Protein AF-A0A0D8Y7D5-F1 (afdb_monomer_lite)

Organism: Dictyocaulus viviparus (NCBI:txid29172)

InterPro domains:
  IPR014729 Rossmann-like alpha/beta/alpha sandwich fold [G3DSA:3.40.50.620] (46-216)
  IPR024909 Cysteinyl-tRNA synthetase/mycothiol ligase [PR00983] (88-99)
  IPR024909 Cysteinyl-tRNA synthetase/mycothiol ligase [PR00983] (125-134)
  IPR024909 Cysteinyl-tRNA synthetase/mycothiol ligase [PTHR10890] (50-189)
  IPR032678 tRNA synthetases class I, catalytic domain [PF01406] (78-190)

Sequence (218 aa):
MCFQCRNRHSNRTAVAIQFIIKAPITCAVRAFSSMGFDNVSTEAQSKRIQKSWKVPTNSKPVPQLYLYNSLTRKKELFVPNHGNVVKWYICGPTVYDSSHMGHARAYLSMDILRRVMMSYFGYDVQFVMNITDIDDKIIKRARQHHLFNKYLDSMKESATTEKIVADVLAALESFRMTMKTKAIESVNIITWNKCMVTFEQFGSTGILYLAHSDLQGL

pLDDT: mean 70.26, std 26.17, range [22.25, 96.31]

Secondary structure (DSSP, 8-state):
---PPPPTT----------------------------------------PPPP------SPPPPPEEEETTTTEEEE---SBTTEEEEEE---BTTSPPPHHHHHHHHHHHHHHHHHHHTS--EEEEEE--B---HHHHHHHHHHHHHHHHHHHHTTT--HHHHHHHHHHHHHHHHHHHHHHHHHHHHHHH-TTS---------S-------------

Foldseek 3Di:
DDDDDDDPPDPDDDQDFDDDPDDPPPPDDDDDDDDDDDDDDDDDPDPPDDDDDDDDDPPDPQDFDWGQDSVVRDTHGDDDPPPQEAEEEDEADAPQDDDDVVRVVVVVVVVVVVCCCCPRVVGHYDYDYDYRDDDPSNVVSVVVVVVVVVVVVVCPVPDDPVVVVVVVVVVVVVVVVVCVVVVVVVVVVVVVVPDDDDDDDDDDDDDDDPDPDDDDDD

Radius of gyration: 31.01 Å; chains: 1; bounding box: 72×41×88 Å

Structure (mmCIF, N/CA/C/O backbone):
data_AF-A0A0D8Y7D5-F1
#
_entry.id   AF-A0A0D8Y7D5-F1
#
loop_
_atom_site.group_PDB
_atom_site.id
_atom_site.type_symbol
_atom_site.label_atom_id
_atom_site.label_alt_id
_atom_site.label_comp_id
_atom_site.label_asym_id
_atom_site.label_entity_id
_atom_site.label_seq_id
_atom_site.pdbx_PDB_ins_code
_atom_site.Cartn_x
_atom_site.Cartn_y
_atom_site.Cartn_z
_atom_site.occupancy
_atom_site.B_iso_or_equiv
_atom_site.auth_seq_id
_atom_site.auth_comp_id
_atom_site.auth_asym_id
_atom_site.auth_atom_id
_atom_site.pdbx_PDB_model_num
ATOM 1 N N . MET A 1 1 ? -15.406 -3.252 6.701 1.00 30.52 1 MET A N 1
ATOM 2 C CA . MET A 1 1 ? -14.979 -1.926 6.188 1.00 30.52 1 MET A CA 1
ATOM 3 C C . MET A 1 1 ? -14.264 -2.124 4.853 1.00 30.52 1 MET A C 1
ATOM 5 O O . MET A 1 1 ? -13.232 -2.783 4.836 1.00 30.52 1 MET A O 1
ATOM 9 N N . CYS A 1 2 ? -14.831 -1.629 3.746 1.00 22.25 2 CYS A N 1
ATOM 10 C CA . CYS A 1 2 ? -14.204 -1.674 2.419 1.00 22.25 2 CYS A CA 1
ATOM 11 C C . CYS A 1 2 ? -13.386 -0.390 2.212 1.00 22.25 2 CYS A C 1
ATOM 13 O O . CYS A 1 2 ? -13.960 0.693 2.124 1.00 22.25 2 CYS A O 1
ATOM 15 N N . PHE A 1 3 ? -12.056 -0.492 2.187 1.00 33.09 3 PHE A N 1
ATOM 16 C CA . PHE A 1 3 ? -11.175 0.622 1.831 1.00 33.09 3 PHE A CA 1
ATOM 17 C C . PHE A 1 3 ? -10.762 0.488 0.370 1.00 33.09 3 PHE A C 1
ATOM 19 O O . PHE A 1 3 ? -9.935 -0.354 0.046 1.00 33.09 3 PHE A O 1
ATOM 26 N N . GLN A 1 4 ? -11.341 1.306 -0.507 1.00 28.08 4 GLN A N 1
ATOM 27 C CA . GLN A 1 4 ? -11.052 1.312 -1.942 1.00 28.08 4 GLN A CA 1
ATOM 28 C C . GLN A 1 4 ? -9.860 2.234 -2.257 1.00 28.08 4 GLN A C 1
ATOM 30 O O . GLN A 1 4 ? -9.836 3.394 -1.840 1.00 28.08 4 GLN A O 1
ATOM 35 N N . CYS A 1 5 ? -8.872 1.730 -3.004 1.00 30.03 5 CYS A N 1
ATOM 36 C CA . CYS A 1 5 ? -7.721 2.495 -3.480 1.00 30.03 5 CYS A CA 1
ATOM 37 C C . CYS A 1 5 ? -8.176 3.432 -4.595 1.00 30.03 5 CYS A C 1
ATOM 39 O O . CYS A 1 5 ? -8.878 3.023 -5.519 1.00 30.03 5 CYS A O 1
ATOM 41 N N . ARG A 1 6 ? -7.734 4.687 -4.539 1.00 34.50 6 ARG A N 1
ATOM 42 C CA . ARG A 1 6 ? -7.933 5.669 -5.607 1.00 34.50 6 ARG A CA 1
ATOM 43 C C . ARG A 1 6 ? -7.189 5.250 -6.876 1.00 34.50 6 ARG A C 1
ATOM 45 O O . ARG A 1 6 ? -5.960 5.263 -6.895 1.00 34.50 6 ARG A O 1
ATOM 52 N N . ASN A 1 7 ? -7.928 5.045 -7.963 1.00 30.72 7 ASN A N 1
ATOM 53 C CA . ASN A 1 7 ? -7.399 5.205 -9.313 1.00 30.72 7 ASN A CA 1
ATOM 54 C C . ASN A 1 7 ? -7.399 6.709 -9.671 1.00 30.72 7 ASN A C 1
ATOM 56 O O . ASN A 1 7 ? -8.339 7.432 -9.329 1.00 30.72 7 ASN A O 1
ATOM 60 N N . ARG A 1 8 ? -6.334 7.210 -10.311 1.00 37.06 8 ARG A N 1
ATOM 61 C CA . ARG A 1 8 ? -6.022 8.655 -10.460 1.00 37.06 8 ARG A CA 1
ATOM 62 C C . ARG A 1 8 ? -6.991 9.426 -11.393 1.00 37.06 8 ARG A C 1
ATOM 64 O O . ARG A 1 8 ? -6.804 10.617 -11.594 1.00 37.06 8 ARG A O 1
ATOM 71 N N . HIS A 1 9 ? -8.044 8.778 -11.895 1.00 33.09 9 HIS A N 1
ATOM 72 C CA . HIS A 1 9 ? -9.072 9.358 -12.773 1.00 33.09 9 HIS A CA 1
ATOM 73 C C . HIS A 1 9 ? -10.448 9.591 -12.117 1.00 33.09 9 HIS A C 1
ATOM 75 O O . HIS A 1 9 ? -11.365 10.050 -12.787 1.00 33.09 9 HIS A O 1
ATOM 81 N N . SER A 1 10 ? -10.619 9.329 -10.816 1.00 33.81 10 SER A N 1
ATOM 82 C CA . SER A 1 10 ? -11.910 9.507 -10.131 1.00 33.81 10 SER A CA 1
ATOM 83 C C . SER A 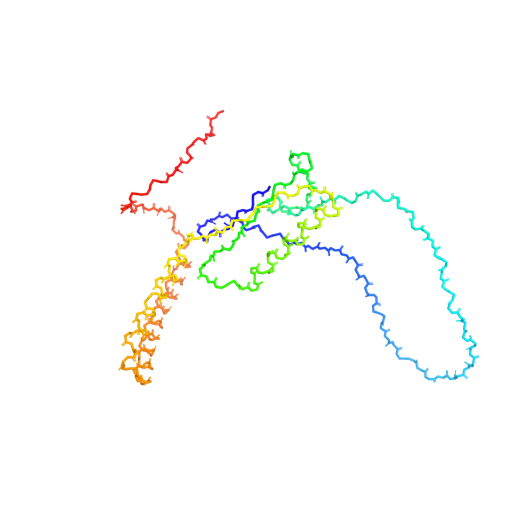1 10 ? -11.886 10.667 -9.131 1.00 33.81 10 SER A C 1
ATOM 85 O O . SER A 1 10 ? -11.135 10.648 -8.152 1.00 33.81 10 SER A O 1
ATOM 87 N N . ASN A 1 11 ? -12.784 11.635 -9.329 1.00 33.47 11 ASN A N 1
ATOM 88 C CA . ASN A 1 11 ? -13.088 12.751 -8.427 1.00 33.47 11 ASN A CA 1
ATOM 89 C C . ASN A 1 11 ? -13.766 12.269 -7.120 1.00 33.47 11 ASN A C 1
ATOM 91 O O . ASN A 1 11 ? -14.924 12.568 -6.846 1.00 33.47 11 ASN A O 1
ATOM 95 N N . ARG A 1 12 ? -13.067 11.479 -6.293 1.00 37.47 12 ARG A N 1
ATOM 96 C CA . ARG A 1 12 ? -13.544 11.070 -4.956 1.00 37.47 12 ARG A CA 1
ATOM 97 C C . ARG A 1 12 ? -12.430 11.169 -3.928 1.00 37.47 12 ARG A C 1
ATOM 99 O O . ARG A 1 12 ? -11.338 10.651 -4.135 1.00 37.47 12 ARG A O 1
ATOM 106 N N . THR A 1 13 ? -12.681 11.931 -2.871 1.00 32.09 13 THR A N 1
ATOM 107 C CA . THR A 1 13 ? -11.792 12.376 -1.781 1.00 32.09 13 THR A CA 1
ATOM 108 C C . THR A 1 13 ? -10.971 11.250 -1.135 1.00 32.09 13 THR A C 1
ATOM 110 O O . THR A 1 13 ? -11.460 10.152 -0.907 1.00 32.09 13 THR A O 1
ATOM 113 N N . ALA A 1 14 ? -9.686 11.524 -0.881 1.00 28.89 14 ALA A N 1
ATOM 114 C CA . ALA A 1 14 ? -8.749 10.587 -0.272 1.00 28.89 14 ALA A CA 1
ATOM 115 C C . ALA A 1 14 ? -9.084 10.386 1.206 1.00 28.89 14 ALA A C 1
ATOM 117 O O . ALA A 1 14 ? -9.312 11.343 1.943 1.00 28.89 14 ALA A O 1
ATOM 118 N N . VAL A 1 15 ? -9.052 9.130 1.626 1.00 35.25 15 VAL A N 1
ATOM 119 C CA . VAL A 1 15 ? -9.181 8.693 3.009 1.00 35.25 15 VAL A CA 1
ATOM 120 C C . VAL A 1 15 ? -7.766 8.441 3.529 1.00 35.25 15 VAL A C 1
ATOM 122 O O . VAL A 1 15 ? -7.189 7.380 3.317 1.00 35.25 15 VAL A O 1
ATOM 125 N N . ALA A 1 16 ? -7.170 9.460 4.147 1.00 29.62 16 ALA A N 1
ATOM 126 C CA . ALA A 1 16 ? -5.938 9.321 4.912 1.00 29.62 16 ALA A CA 1
ATOM 127 C C . ALA A 1 16 ? -6.316 9.151 6.386 1.00 29.62 16 ALA A C 1
ATOM 129 O O . ALA A 1 16 ? -6.873 10.063 7.000 1.00 29.62 16 ALA A O 1
ATOM 130 N N . ILE A 1 17 ? -6.041 7.977 6.953 1.00 34.66 17 ILE A N 1
ATOM 131 C CA . ILE A 1 17 ? -6.213 7.734 8.384 1.00 34.66 17 ILE A CA 1
ATOM 132 C C . ILE A 1 17 ? -4.878 8.022 9.067 1.00 34.66 17 ILE A C 1
ATOM 134 O O . ILE A 1 17 ? -3.948 7.218 9.041 1.00 34.66 17 ILE A O 1
ATOM 138 N N . GLN A 1 18 ? -4.784 9.208 9.664 1.00 28.39 18 GLN A N 1
ATOM 139 C CA . GLN A 1 18 ? -3.663 9.608 10.503 1.00 28.39 18 GLN A CA 1
ATOM 140 C C . GLN A 1 18 ? -3.887 9.044 11.916 1.00 28.39 18 GLN A C 1
ATOM 142 O O . GLN A 1 18 ? -4.696 9.565 12.688 1.00 28.39 18 GLN A O 1
ATOM 147 N N . PHE A 1 19 ? -3.180 7.973 12.275 1.00 35.19 19 PHE A N 1
ATOM 148 C CA . PHE A 1 19 ? -3.192 7.453 13.643 1.00 35.19 19 PHE A CA 1
ATOM 149 C C . PHE A 1 19 ? -2.227 8.263 14.514 1.00 35.19 19 PHE A C 1
ATOM 151 O O . PHE A 1 19 ? -1.017 8.063 14.483 1.00 35.19 19 PHE A O 1
ATOM 158 N N . ILE A 1 20 ? -2.771 9.195 15.297 1.00 31.61 20 ILE A N 1
ATOM 159 C CA . ILE A 1 20 ? -2.044 9.844 16.392 1.00 31.61 20 ILE A CA 1
ATOM 160 C C . ILE A 1 20 ? -2.386 9.090 17.677 1.00 31.61 20 ILE A C 1
ATOM 162 O O . ILE A 1 20 ? -3.446 9.313 18.272 1.00 31.61 20 ILE A O 1
ATOM 166 N N . ILE A 1 21 ? -1.483 8.207 18.105 1.00 35.03 21 ILE A N 1
ATOM 167 C CA . ILE A 1 21 ? -1.471 7.666 19.465 1.00 35.03 21 ILE A CA 1
ATOM 168 C C . ILE A 1 21 ? -0.901 8.774 20.360 1.00 35.03 21 ILE A C 1
ATOM 170 O O . ILE A 1 21 ? 0.309 8.969 20.432 1.00 35.03 21 I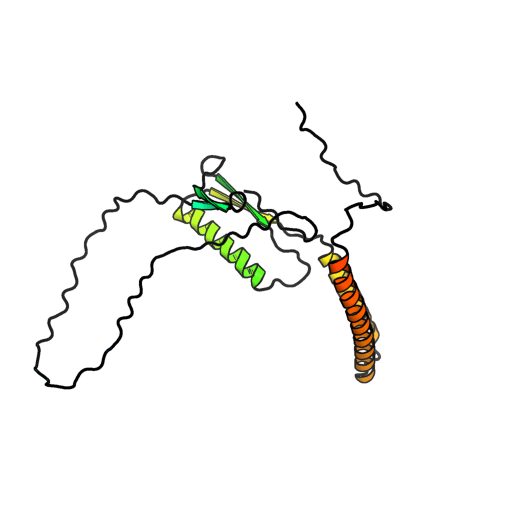LE A O 1
ATOM 174 N N . LYS A 1 22 ? -1.773 9.562 21.001 1.00 31.55 22 LYS A N 1
ATOM 175 C CA . LYS A 1 22 ? -1.351 10.496 22.055 1.00 31.55 22 LYS A CA 1
ATOM 176 C C . LYS A 1 22 ? -1.100 9.691 23.332 1.00 31.55 22 LYS A C 1
ATOM 178 O O . LYS A 1 22 ? -2.028 9.459 24.098 1.00 31.55 22 LYS A O 1
ATOM 183 N N . ALA A 1 23 ? 0.147 9.296 23.564 1.00 33.75 23 ALA A N 1
ATOM 184 C CA . ALA A 1 23 ? 0.643 9.096 24.921 1.00 33.75 23 ALA A CA 1
ATOM 185 C C . ALA A 1 23 ? 1.212 10.446 25.403 1.00 33.75 23 ALA A C 1
ATOM 187 O O . ALA A 1 23 ? 2.065 11.007 24.711 1.00 33.75 23 ALA A O 1
ATOM 188 N N . PRO A 1 24 ? 0.746 11.028 26.522 1.00 36.44 24 PRO A N 1
ATOM 189 C CA . PRO A 1 24 ? 1.343 12.245 27.053 1.00 36.44 24 PRO A CA 1
ATOM 190 C C . PRO A 1 24 ? 2.694 11.896 27.688 1.00 36.44 24 PRO A C 1
ATOM 192 O O . PRO A 1 24 ? 2.760 11.463 28.833 1.00 36.44 24 PRO A O 1
ATOM 195 N N . ILE A 1 25 ? 3.779 12.071 26.936 1.00 41.16 25 ILE A N 1
ATOM 196 C CA . ILE A 1 25 ? 5.137 12.092 27.487 1.00 41.16 25 ILE A CA 1
ATOM 197 C C . ILE A 1 25 ? 5.450 13.554 27.801 1.00 41.16 25 ILE A C 1
ATOM 199 O O . ILE A 1 25 ? 5.975 14.288 26.967 1.00 41.16 25 ILE A O 1
ATOM 203 N N . THR A 1 26 ? 5.085 14.020 28.993 1.00 36.50 26 THR A N 1
ATOM 204 C CA . THR A 1 26 ? 5.596 15.297 29.502 1.00 36.50 26 THR A CA 1
ATOM 205 C C . THR A 1 26 ? 7.024 15.075 29.991 1.00 36.50 26 THR A C 1
ATOM 207 O O . THR A 1 26 ? 7.244 14.669 31.131 1.00 36.50 26 THR A O 1
ATOM 210 N N . CYS A 1 27 ? 7.999 15.298 29.110 1.00 31.62 27 CYS A N 1
ATOM 211 C CA . CYS A 1 27 ? 9.406 15.408 29.478 1.00 31.62 27 CYS A CA 1
ATOM 212 C C . CYS A 1 27 ? 9.642 16.834 29.993 1.00 31.62 27 CYS A C 1
ATOM 214 O O . CYS A 1 27 ? 9.733 17.781 29.214 1.00 31.62 27 CYS A O 1
ATOM 216 N N . ALA A 1 28 ? 9.650 17.008 31.313 1.00 37.97 28 ALA A N 1
ATOM 217 C CA . ALA A 1 28 ? 10.000 18.282 31.927 1.00 37.97 28 ALA A CA 1
ATOM 218 C C . ALA A 1 28 ? 11.526 18.455 31.881 1.00 37.97 28 ALA A C 1
ATOM 220 O O . ALA A 1 28 ? 12.244 17.907 32.714 1.00 37.97 28 ALA A O 1
ATOM 221 N N . VAL A 1 29 ? 12.021 19.215 30.905 1.00 40.00 29 VAL A N 1
ATOM 222 C CA . VAL A 1 29 ? 13.402 19.711 30.893 1.00 40.00 29 VAL A CA 1
ATOM 223 C C . VAL A 1 29 ? 13.435 20.958 31.778 1.00 40.00 29 VAL A C 1
ATOM 225 O O . VAL A 1 29 ? 12.879 21.991 31.411 1.00 40.00 29 VAL A O 1
ATOM 228 N N . ARG A 1 30 ? 14.033 20.870 32.972 1.00 37.78 30 ARG A N 1
ATOM 229 C CA . ARG A 1 30 ? 14.356 22.064 33.770 1.00 37.78 30 ARG A CA 1
ATOM 230 C C . ARG A 1 30 ? 15.695 22.629 33.304 1.00 37.78 30 ARG A C 1
ATOM 232 O O . ARG A 1 30 ? 16.677 21.900 33.217 1.00 37.78 30 ARG A O 1
ATOM 239 N N . ALA A 1 31 ? 15.693 23.927 33.007 1.00 39.66 31 ALA A N 1
ATOM 240 C CA . ALA A 1 31 ? 16.868 24.721 32.682 1.00 39.66 31 ALA A CA 1
ATOM 241 C C . ALA A 1 31 ? 17.859 24.739 33.857 1.00 39.66 31 ALA A C 1
ATOM 243 O O . ALA A 1 31 ? 17.461 24.890 35.013 1.00 39.66 31 ALA A O 1
ATOM 244 N N . PHE A 1 32 ? 19.143 24.578 33.543 1.00 35.16 32 PHE A N 1
ATOM 245 C CA . PHE A 1 32 ? 20.245 24.630 34.496 1.00 35.16 32 PHE A CA 1
ATOM 246 C C . PHE A 1 32 ? 20.766 26.072 34.541 1.00 35.16 32 PHE A C 1
ATOM 248 O O . PHE A 1 32 ? 21.427 26.522 33.608 1.00 35.16 32 PHE A O 1
ATOM 255 N N . SER A 1 33 ? 20.417 26.820 35.586 1.00 37.16 33 SER A N 1
ATOM 256 C CA . SER A 1 33 ? 21.013 28.127 35.878 1.00 37.16 33 SER A CA 1
ATOM 257 C C . SER A 1 33 ? 22.220 27.951 36.798 1.00 37.16 33 SER A C 1
ATOM 259 O O . SER A 1 33 ? 22.145 27.266 37.816 1.00 37.16 33 SER A O 1
ATOM 261 N N . SER A 1 34 ? 23.327 28.576 36.410 1.00 47.94 34 SER A N 1
ATOM 262 C CA . 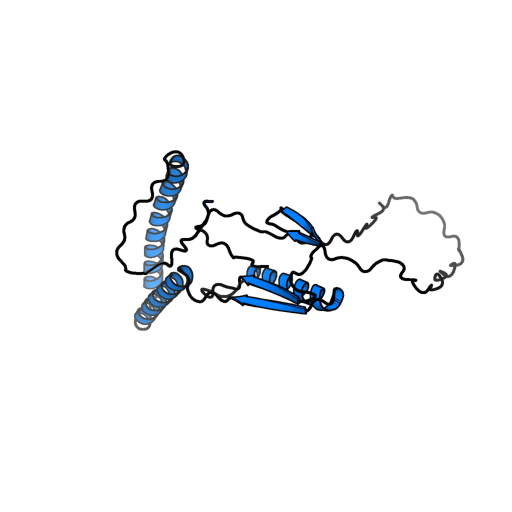SER A 1 34 ? 24.631 28.576 37.067 1.00 47.94 34 SER A CA 1
ATOM 263 C C . SER A 1 34 ? 24.619 29.291 38.422 1.00 47.94 34 SER A C 1
ATOM 265 O O . SER A 1 34 ? 24.454 30.507 38.465 1.00 47.94 34 SER A O 1
ATOM 267 N N . MET A 1 35 ? 24.881 28.560 39.504 1.00 36.28 35 MET A N 1
ATOM 268 C CA . MET A 1 35 ? 25.411 29.073 40.778 1.00 36.28 35 MET A CA 1
ATOM 269 C C . MET A 1 35 ? 26.308 27.949 41.316 1.00 36.28 35 MET A C 1
ATOM 271 O O . MET A 1 35 ? 25.874 26.805 41.381 1.00 36.28 35 MET A O 1
ATOM 275 N N . GLY A 1 36 ? 27.619 28.143 41.422 1.00 37.16 36 GLY A N 1
ATOM 276 C CA . GLY A 1 36 ? 28.245 28.779 42.578 1.00 37.16 36 GLY A CA 1
ATOM 277 C C . GLY A 1 36 ? 28.933 27.669 43.378 1.00 37.16 36 GLY A C 1
ATOM 278 O O . GLY A 1 36 ? 28.264 26.873 44.025 1.00 37.16 36 GLY A O 1
ATOM 279 N N . PHE A 1 37 ? 30.253 27.553 43.226 1.00 42.00 37 PHE A N 1
ATOM 280 C CA . PHE A 1 37 ? 31.095 26.682 44.044 1.00 42.00 37 PHE A CA 1
ATOM 281 C C . PHE A 1 37 ? 31.138 27.269 45.449 1.00 42.00 37 PHE A C 1
ATOM 283 O O . PHE A 1 37 ? 31.686 28.351 45.581 1.00 42.00 37 PHE A O 1
ATOM 290 N N . ASP A 1 38 ? 30.617 26.565 46.454 1.00 40.34 38 ASP A N 1
ATOM 291 C CA . ASP A 1 38 ? 31.054 26.727 47.840 1.00 40.34 38 ASP A CA 1
ATOM 292 C C . ASP A 1 38 ? 30.756 25.469 48.672 1.00 40.34 38 ASP A C 1
ATOM 294 O O . ASP A 1 38 ? 29.632 24.978 48.731 1.00 40.34 38 ASP A O 1
ATOM 298 N N . ASN A 1 39 ? 31.822 25.008 49.330 1.00 40.38 39 ASN A N 1
ATOM 299 C CA . ASN A 1 39 ? 31.907 24.173 50.529 1.00 40.38 39 ASN A CA 1
ATOM 300 C C . ASN A 1 39 ? 31.338 22.742 50.513 1.00 40.38 39 ASN A C 1
ATOM 302 O O . ASN A 1 39 ? 30.153 22.474 50.679 1.00 40.38 39 ASN A O 1
ATOM 306 N N . VAL A 1 40 ? 32.288 21.801 50.452 1.00 47.47 40 VAL A N 1
ATOM 307 C CA . VAL A 1 40 ? 32.143 20.388 50.810 1.00 47.47 40 VAL A CA 1
ATOM 308 C C . VAL A 1 40 ? 31.864 20.281 52.312 1.00 47.47 40 VAL A C 1
ATOM 310 O O . VAL A 1 40 ? 32.780 20.315 53.131 1.00 47.47 40 VAL A O 1
ATOM 313 N N . SER A 1 41 ? 30.594 20.133 52.675 1.00 43.56 41 SER A N 1
ATOM 314 C CA . SER A 1 41 ? 30.174 19.547 53.945 1.00 43.56 41 SER A CA 1
ATOM 315 C C . SER A 1 41 ? 29.786 18.087 53.703 1.00 43.56 41 SER A C 1
ATOM 317 O O . SER A 1 41 ? 29.048 17.745 52.780 1.00 43.56 41 SER A O 1
ATOM 319 N N . THR A 1 42 ? 30.343 17.193 54.515 1.00 48.88 42 THR A N 1
ATOM 320 C CA . THR A 1 42 ? 30.055 15.758 54.532 1.00 48.88 42 THR A CA 1
ATOM 321 C C . THR A 1 42 ? 28.613 15.506 54.978 1.00 48.88 42 THR A C 1
ATOM 323 O O . THR A 1 42 ? 28.345 15.231 56.145 1.00 48.88 42 THR A O 1
ATOM 326 N N . GLU A 1 43 ? 27.667 15.579 54.043 1.00 48.59 43 GLU A N 1
ATOM 327 C CA . GLU A 1 43 ? 26.320 15.048 54.234 1.00 48.59 43 GLU A CA 1
ATOM 328 C C . GLU A 1 43 ? 26.351 13.524 54.090 1.00 48.59 43 GLU A C 1
ATOM 330 O O . GLU A 1 43 ? 26.661 12.968 53.032 1.00 48.59 43 GLU A O 1
ATOM 335 N N . ALA A 1 44 ? 26.032 12.829 55.183 1.00 56.16 44 ALA A N 1
ATOM 336 C CA . ALA A 1 44 ? 25.780 11.399 55.176 1.00 56.16 44 ALA A CA 1
ATOM 337 C C . ALA A 1 44 ? 24.745 11.075 54.087 1.00 56.16 44 ALA A C 1
ATOM 339 O O . ALA A 1 44 ? 23.610 11.549 54.137 1.00 56.16 44 ALA A O 1
ATOM 340 N N . GLN A 1 45 ? 25.144 10.271 53.097 1.00 58.09 45 GLN A N 1
ATOM 341 C CA . GLN A 1 45 ? 24.271 9.806 52.023 1.00 58.09 45 GLN A CA 1
ATOM 342 C C . GLN A 1 45 ? 23.028 9.138 52.621 1.00 58.09 45 GLN A C 1
ATOM 344 O O . GLN A 1 45 ? 23.065 7.978 53.042 1.00 58.09 45 GLN A O 1
ATOM 349 N N . SER A 1 46 ? 21.909 9.864 52.654 1.00 62.97 46 SER A N 1
ATOM 350 C CA . SER A 1 46 ? 20.617 9.276 52.985 1.00 62.97 46 SER A CA 1
ATOM 351 C C . SER A 1 46 ? 20.330 8.182 51.953 1.00 62.97 46 SER A C 1
ATOM 353 O O . SER A 1 46 ? 20.193 8.435 50.753 1.00 62.97 46 SER A O 1
ATOM 355 N N . LYS A 1 47 ? 20.328 6.919 52.398 1.00 66.00 47 LYS A N 1
ATOM 356 C CA . LYS A 1 47 ? 19.997 5.781 51.535 1.00 66.00 47 LYS A CA 1
ATOM 357 C C . LYS A 1 47 ? 18.619 6.044 50.937 1.00 66.00 47 LYS A C 1
ATOM 359 O O . LYS A 1 47 ? 17.637 6.150 51.665 1.00 66.00 47 LYS A O 1
ATOM 364 N N . ARG A 1 48 ? 18.549 6.154 49.609 1.00 69.62 48 ARG A N 1
ATOM 365 C CA . ARG A 1 48 ? 17.302 6.329 48.854 1.00 69.62 48 ARG A CA 1
ATOM 366 C C . ARG A 1 48 ? 16.365 5.161 49.188 1.00 69.62 48 ARG A C 1
ATOM 368 O O . ARG A 1 48 ? 16.553 4.056 48.685 1.00 69.62 48 ARG A O 1
ATOM 375 N N . ILE A 1 49 ? 15.382 5.383 50.059 1.00 79.12 49 ILE A N 1
ATOM 376 C CA . ILE A 1 49 ? 14.398 4.357 50.417 1.00 79.12 49 ILE A CA 1
ATOM 377 C C . ILE A 1 49 ? 13.481 4.168 49.207 1.00 79.12 49 ILE A C 1
ATOM 379 O O . ILE A 1 49 ? 12.785 5.097 48.789 1.00 79.12 49 ILE A O 1
ATOM 383 N N . GLN A 1 50 ? 13.500 2.976 48.607 1.00 78.75 50 GLN A N 1
ATOM 384 C CA . GLN A 1 50 ? 12.545 2.635 47.558 1.00 78.75 50 GLN A CA 1
ATOM 385 C C . GLN A 1 50 ? 11.131 2.637 48.147 1.00 78.75 50 GLN A C 1
ATOM 387 O O . GLN A 1 50 ? 10.885 2.063 49.207 1.00 78.75 50 GLN A O 1
ATOM 392 N N . LYS A 1 51 ? 10.193 3.302 47.463 1.00 82.12 51 LYS A N 1
ATOM 393 C CA . LYS A 1 51 ? 8.778 3.283 47.857 1.00 82.12 51 LYS A CA 1
ATOM 394 C C . LYS A 1 51 ? 8.287 1.836 47.867 1.00 82.12 51 LYS A C 1
ATOM 396 O O . LYS A 1 51 ? 8.591 1.095 46.933 1.00 82.12 51 LYS A O 1
ATOM 401 N N . SER A 1 52 ? 7.528 1.448 48.895 1.00 81.38 52 SER A N 1
ATOM 402 C CA . SER A 1 52 ? 7.014 0.080 48.958 1.00 81.38 52 SER A CA 1
ATOM 403 C C . SER A 1 52 ? 6.084 -0.185 47.774 1.00 81.38 52 SER A C 1
ATOM 405 O O . SER A 1 52 ? 5.250 0.650 47.402 1.00 81.38 52 SER A O 1
ATOM 407 N N . TRP A 1 53 ? 6.280 -1.340 47.144 1.00 85.56 53 TRP A N 1
ATOM 408 C CA . TRP A 1 53 ? 5.444 -1.792 46.046 1.00 85.56 53 TRP A CA 1
ATOM 409 C C . TRP A 1 53 ? 4.001 -1.953 46.532 1.00 85.56 53 TRP A C 1
ATOM 411 O O . TRP A 1 53 ? 3.743 -2.634 47.525 1.00 85.56 53 TRP A O 1
ATOM 421 N N . LYS A 1 54 ? 3.056 -1.336 45.819 1.00 86.00 54 LYS A N 1
ATOM 422 C CA . LYS A 1 54 ? 1.621 -1.550 46.014 1.00 86.00 54 LYS A CA 1
ATOM 423 C C . LYS A 1 54 ? 1.073 -2.259 44.789 1.00 86.00 54 LYS A C 1
ATOM 425 O O . LYS A 1 54 ? 1.327 -1.825 43.667 1.00 86.00 54 LYS A O 1
ATOM 430 N N . VAL A 1 55 ? 0.310 -3.326 45.012 1.00 86.88 55 VAL A N 1
ATOM 431 C CA . VAL A 1 55 ? -0.377 -4.035 43.930 1.00 86.88 55 VAL A CA 1
ATOM 432 C C . VAL A 1 55 ? -1.359 -3.061 43.264 1.00 86.88 55 VAL A C 1
ATOM 434 O O . VAL A 1 55 ? -2.167 -2.451 43.969 1.00 86.88 55 VAL A O 1
ATOM 437 N N . PRO A 1 5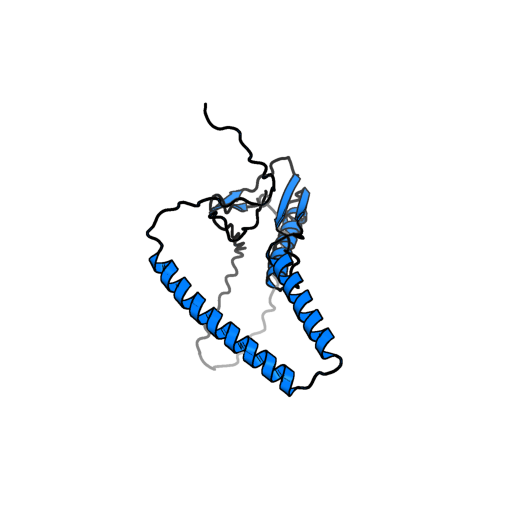6 ? -1.291 -2.861 41.938 1.00 83.06 56 PRO A N 1
ATOM 438 C CA . PRO A 1 56 ? -2.217 -1.976 41.251 1.00 83.06 56 PRO A CA 1
ATOM 439 C C . PRO A 1 56 ? -3.621 -2.592 41.225 1.00 83.06 56 PRO A C 1
ATOM 441 O O . PRO A 1 56 ? -3.852 -3.619 40.592 1.00 83.06 56 PRO A O 1
ATOM 444 N N . THR A 1 57 ? -4.574 -1.944 41.893 1.00 78.06 57 THR A N 1
ATOM 445 C CA . THR A 1 57 ? -5.998 -2.283 41.795 1.00 78.06 57 THR A CA 1
ATOM 446 C C . THR A 1 57 ? -6.554 -1.700 40.499 1.00 78.06 57 THR A C 1
ATOM 448 O O . THR A 1 57 ? -6.593 -0.480 40.325 1.00 78.06 57 THR A O 1
ATOM 451 N N . ASN A 1 58 ? -6.965 -2.554 39.562 1.00 70.69 58 ASN A N 1
ATOM 452 C CA . ASN A 1 58 ? -7.468 -2.110 38.265 1.00 70.69 58 ASN A CA 1
ATOM 453 C C . ASN A 1 58 ? -8.972 -1.797 38.363 1.00 70.69 58 ASN A C 1
ATOM 455 O O . ASN A 1 58 ? -9.810 -2.666 38.156 1.00 70.69 58 ASN A O 1
ATOM 459 N N . SER A 1 59 ? -9.318 -0.563 38.737 1.00 66.44 59 SER A N 1
ATOM 460 C CA . SER A 1 59 ? -10.710 -0.079 38.811 1.00 66.44 59 SER A CA 1
ATOM 461 C C . SER A 1 59 ? -11.209 0.559 37.509 1.00 66.44 59 SER A C 1
ATOM 463 O O . SER A 1 59 ? -12.332 1.060 37.453 1.00 66.44 59 SER A O 1
ATOM 465 N N . LYS A 1 60 ? -10.373 0.599 36.464 1.00 70.75 60 LYS A N 1
ATOM 466 C CA . LYS A 1 60 ? -10.704 1.279 35.209 1.00 70.75 60 LYS A CA 1
ATOM 467 C C . LYS A 1 60 ? -11.473 0.343 34.269 1.00 70.75 60 LYS A C 1
ATOM 469 O O . LYS A 1 60 ? -11.091 -0.821 34.147 1.00 70.75 60 LYS A O 1
ATOM 474 N N . PRO A 1 61 ? -12.518 0.840 33.582 1.00 73.75 61 PRO A N 1
ATOM 475 C CA . PRO A 1 61 ? -13.239 0.055 32.590 1.00 73.75 61 PRO A CA 1
ATOM 476 C C . PRO A 1 61 ? -12.312 -0.343 31.438 1.00 73.75 61 PRO A C 1
ATOM 478 O O . PRO A 1 61 ? -11.341 0.358 31.134 1.00 73.75 61 PRO A O 1
ATOM 481 N N . VAL A 1 62 ? -12.634 -1.465 30.790 1.00 73.94 62 VAL A N 1
ATOM 482 C CA . VAL A 1 62 ? -11.905 -1.952 29.614 1.00 73.94 62 VAL A CA 1
ATOM 483 C C . VAL A 1 62 ? -11.882 -0.843 28.551 1.00 73.94 62 VAL A C 1
ATOM 485 O O . VAL A 1 62 ? -12.933 -0.268 28.248 1.00 73.94 62 VAL A O 1
ATOM 488 N N . PRO A 1 63 ? -10.707 -0.487 28.005 1.00 81.38 63 PRO A N 1
ATOM 489 C CA . PRO A 1 63 ? -10.604 0.588 27.031 1.00 81.38 63 PRO A CA 1
ATOM 490 C C . PRO A 1 63 ? -11.407 0.265 25.770 1.00 81.38 63 PRO A C 1
ATOM 492 O O . PRO A 1 63 ? -11.319 -0.829 25.220 1.00 81.38 63 PRO A O 1
ATOM 495 N N . GLN A 1 64 ? -12.182 1.243 25.302 1.00 86.62 64 GLN A N 1
ATOM 496 C CA . GLN A 1 64 ? -12.952 1.151 24.064 1.00 86.62 64 GLN A CA 1
ATOM 497 C C . GLN A 1 64 ? -12.100 1.571 22.860 1.00 86.62 64 GLN A C 1
ATOM 499 O O . GLN A 1 64 ? -11.299 2.507 22.945 1.00 86.62 64 GLN A O 1
ATOM 504 N N . LEU A 1 65 ? -12.291 0.902 21.722 1.00 90.75 65 LEU A N 1
ATOM 505 C CA . LEU A 1 65 ? -11.572 1.205 20.487 1.00 90.75 65 LEU A CA 1
ATOM 506 C C . LEU A 1 65 ? -12.259 2.347 19.729 1.00 90.75 65 LEU A C 1
ATOM 508 O O . LEU A 1 65 ? -13.387 2.203 19.269 1.00 90.75 65 LEU A O 1
ATOM 512 N N . TYR A 1 66 ? -11.551 3.462 19.547 1.00 92.25 66 TYR A N 1
ATOM 513 C CA . TYR A 1 66 ? -11.987 4.569 18.695 1.00 92.25 66 TYR A CA 1
ATOM 514 C C . TYR A 1 66 ? -11.140 4.618 17.426 1.00 92.25 66 TYR A C 1
ATOM 516 O O . TYR A 1 66 ? -9.911 4.710 17.499 1.00 92.25 66 TYR A O 1
ATOM 524 N N . LEU A 1 67 ? -11.791 4.608 16.265 1.00 92.62 67 LEU A N 1
ATOM 525 C CA . LEU A 1 67 ? -11.135 4.697 14.963 1.00 92.62 67 LEU A CA 1
ATOM 526 C C . LEU A 1 67 ? -11.476 6.018 14.285 1.00 92.62 67 LEU A C 1
ATOM 528 O O . LEU A 1 67 ? -12.577 6.545 14.413 1.00 92.62 67 LEU A O 1
ATOM 532 N N . TYR A 1 68 ? -10.512 6.570 13.555 1.00 94.62 68 TYR A N 1
ATOM 533 C CA . TYR A 1 68 ? -10.770 7.740 12.731 1.00 94.62 68 TYR A CA 1
ATOM 534 C C . TYR A 1 68 ? -11.438 7.307 11.427 1.00 94.62 68 TYR A C 1
ATOM 536 O O . TYR A 1 68 ? -10.824 6.634 10.598 1.00 94.62 68 TYR A O 1
ATOM 544 N N . ASN A 1 69 ? -12.694 7.700 11.256 1.00 94.19 69 ASN A N 1
ATOM 545 C CA . ASN A 1 69 ? -13.463 7.431 10.058 1.00 94.19 69 ASN A CA 1
ATOM 546 C C . ASN A 1 69 ? -13.270 8.584 9.075 1.00 94.19 69 ASN A C 1
ATOM 548 O O . ASN A 1 69 ? -13.678 9.713 9.332 1.00 94.19 69 ASN A O 1
ATOM 552 N N . SER A 1 70 ? -12.646 8.326 7.931 1.00 93.31 70 SER A N 1
ATOM 553 C CA . SER A 1 70 ? -12.418 9.380 6.941 1.00 93.31 70 SER A CA 1
ATOM 554 C C . SER A 1 70 ? -13.667 9.780 6.151 1.00 93.31 70 SER A C 1
ATOM 556 O O . SER A 1 70 ? -13.643 10.844 5.533 1.00 93.31 70 SER A O 1
ATOM 558 N N . LEU A 1 71 ? -14.748 8.988 6.186 1.00 94.25 71 LEU A N 1
ATOM 559 C CA . LEU A 1 71 ? -16.042 9.383 5.618 1.00 94.25 71 LEU A CA 1
ATOM 560 C C . LEU A 1 71 ? -16.651 10.537 6.425 1.00 94.25 71 LEU A C 1
ATOM 562 O O . LEU A 1 71 ? -17.061 11.541 5.852 1.00 94.25 71 LEU A O 1
ATOM 566 N N . THR A 1 72 ? -16.650 10.422 7.754 1.00 94.75 72 THR A N 1
ATOM 567 C CA . THR A 1 72 ? -17.205 11.435 8.670 1.00 94.75 72 THR A CA 1
ATOM 568 C C . THR A 1 72 ? -16.157 12.424 9.182 1.00 94.75 72 THR A C 1
ATOM 570 O O . THR A 1 72 ? -16.497 13.446 9.779 1.00 94.75 72 THR A O 1
ATOM 573 N N . ARG A 1 73 ? -14.873 12.139 8.930 1.00 94.50 73 ARG A N 1
ATOM 574 C CA . ARG A 1 73 ? -13.685 12.879 9.389 1.00 94.50 73 ARG A CA 1
ATOM 575 C C . ARG A 1 73 ? -13.609 13.038 10.909 1.00 94.50 73 ARG A C 1
ATOM 577 O O . ARG A 1 73 ? -13.011 13.998 11.399 1.00 94.50 73 ARG A O 1
ATOM 584 N N . LYS A 1 74 ? -14.187 12.102 11.660 1.00 95.38 74 LYS A N 1
ATOM 585 C CA . LYS A 1 74 ? -14.238 12.114 13.128 1.00 95.38 74 LYS A CA 1
ATOM 586 C C . LYS A 1 74 ? -13.694 10.810 13.701 1.00 95.38 74 LYS A C 1
ATOM 588 O O . LYS A 1 74 ? -13.593 9.798 13.012 1.00 95.38 74 LYS A O 1
ATOM 593 N N . LYS A 1 75 ? -13.305 10.855 14.977 1.00 95.44 75 LYS A N 1
ATOM 594 C CA . LYS A 1 75 ? -13.009 9.646 15.750 1.00 95.44 75 LYS A CA 1
ATOM 595 C C . LYS A 1 75 ? -14.325 9.090 16.269 1.00 95.44 75 LYS A C 1
ATOM 597 O O . LYS A 1 75 ? -15.023 9.781 17.003 1.00 95.44 75 LYS A O 1
ATOM 602 N N . GLU A 1 76 ? -14.641 7.872 15.877 1.00 93.94 76 GLU A N 1
ATOM 603 C CA . GLU A 1 76 ? -15.897 7.203 16.192 1.00 93.94 76 GLU A CA 1
ATOM 604 C C . GLU A 1 76 ? -15.610 5.917 16.954 1.00 93.94 76 GLU A C 1
ATOM 606 O O . GLU A 1 76 ? -14.550 5.305 16.785 1.00 93.94 76 GLU A O 1
ATOM 611 N N . LEU A 1 77 ? -16.547 5.532 17.819 1.00 94.19 77 LEU A N 1
ATOM 612 C CA . LEU A 1 77 ? -16.488 4.252 18.505 1.00 94.19 77 LEU A CA 1
ATOM 613 C C . LEU A 1 77 ? -16.582 3.139 17.460 1.00 94.19 77 LEU A C 1
ATOM 615 O O . LEU A 1 77 ? -17.501 3.121 16.641 1.00 94.19 77 LEU A O 1
ATOM 619 N N . PHE A 1 78 ? -15.626 2.219 17.482 1.00 93.69 78 PHE A N 1
ATOM 620 C CA . PHE A 1 78 ? -15.645 1.075 16.589 1.00 93.69 78 PHE A CA 1
ATOM 621 C C . PHE A 1 78 ? -16.618 0.023 17.113 1.00 93.69 78 PHE A C 1
ATOM 623 O O . PHE A 1 78 ? -16.400 -0.550 18.179 1.00 93.69 78 PHE A O 1
ATOM 630 N N . VAL A 1 79 ? -17.673 -0.232 16.340 1.00 91.56 79 VAL A N 1
ATOM 631 C CA . VAL A 1 79 ? -18.663 -1.272 16.621 1.00 91.56 79 VAL A CA 1
ATOM 632 C C . VAL A 1 79 ? -18.709 -2.230 15.424 1.00 91.56 79 VAL A C 1
ATOM 634 O O . VAL A 1 79 ? -19.032 -1.792 14.317 1.00 91.56 79 VAL A O 1
ATOM 637 N N . PRO A 1 80 ? -18.350 -3.513 15.595 1.00 90.44 80 PRO A N 1
ATOM 638 C CA . PRO A 1 80 ? -18.438 -4.510 14.530 1.00 90.44 80 PRO A CA 1
ATOM 639 C C . PRO A 1 80 ? -19.892 -4.804 14.131 1.00 90.44 80 PRO A C 1
ATOM 641 O O . PRO A 1 80 ? -20.791 -4.846 14.965 1.00 90.44 80 PRO A O 1
ATOM 644 N N . ASN A 1 81 ? -20.119 -5.067 12.841 1.00 87.94 81 ASN A N 1
ATOM 645 C CA . ASN A 1 81 ? -21.456 -5.359 12.311 1.00 87.94 81 ASN A CA 1
ATOM 646 C C . ASN A 1 81 ? -22.005 -6.737 12.729 1.00 87.94 81 ASN A C 1
ATOM 648 O O . ASN A 1 81 ? -23.218 -6.914 12.763 1.00 87.94 81 ASN A O 1
ATOM 652 N N . HIS A 1 82 ? -21.139 -7.723 12.992 1.00 87.31 82 HIS A N 1
ATOM 653 C CA . HIS A 1 82 ? -21.536 -9.109 13.269 1.00 87.31 82 HIS A CA 1
ATOM 654 C C . HIS A 1 82 ? -20.829 -9.645 14.516 1.00 87.31 82 HIS A C 1
ATOM 656 O O . HIS A 1 82 ? -19.781 -10.285 14.420 1.00 87.31 82 HIS A O 1
ATOM 662 N N . GLY A 1 83 ? -21.411 -9.392 15.690 1.00 88.69 83 GLY A N 1
ATOM 663 C CA . GLY A 1 83 ? -20.864 -9.877 16.958 1.00 88.69 83 GLY A CA 1
ATOM 664 C C . GLY A 1 83 ? -19.415 -9.428 17.139 1.00 88.69 83 GLY A C 1
ATOM 665 O O . GLY A 1 83 ? -19.134 -8.242 17.063 1.00 88.69 83 GLY A O 1
ATOM 666 N N . ASN A 1 84 ? -18.491 -10.369 17.334 1.00 90.75 84 ASN A N 1
ATOM 667 C CA . ASN A 1 84 ? -17.067 -10.074 17.526 1.00 90.75 84 ASN A CA 1
ATOM 668 C C . ASN A 1 84 ? -16.224 -10.149 16.231 1.00 90.75 84 ASN A C 1
ATOM 670 O O . ASN A 1 84 ? -14.999 -10.027 16.282 1.00 90.75 84 ASN A O 1
ATOM 674 N N . VAL A 1 85 ? -16.858 -10.374 15.073 1.00 94.06 85 VAL A N 1
ATOM 675 C CA . VAL A 1 85 ? -16.163 -10.591 13.796 1.00 94.06 85 VAL A CA 1
ATOM 676 C C . VAL A 1 85 ? -15.976 -9.274 13.046 1.00 94.06 85 VAL A C 1
ATOM 678 O O . VAL A 1 85 ? -16.932 -8.561 12.723 1.00 94.06 85 VAL A O 1
ATOM 681 N N . VAL A 1 86 ? -14.729 -8.974 12.696 1.00 94.62 86 VAL A N 1
ATOM 682 C CA . VAL A 1 86 ? -14.314 -7.782 11.956 1.00 94.62 86 VAL A CA 1
ATOM 683 C C . VAL A 1 86 ? -13.868 -8.175 10.553 1.00 94.62 86 VAL A C 1
ATOM 685 O O . VAL A 1 86 ? -12.816 -8.777 10.365 1.00 94.62 86 VAL A O 1
ATOM 688 N N . LYS A 1 87 ? -14.639 -7.763 9.541 1.00 94.25 87 LYS A N 1
ATOM 689 C CA . LYS A 1 87 ? -14.255 -7.899 8.127 1.00 94.25 87 LYS A CA 1
ATOM 690 C C . LYS A 1 87 ? -13.433 -6.691 7.684 1.00 94.25 87 LYS A C 1
ATOM 692 O O . LYS A 1 87 ? -13.965 -5.575 7.561 1.00 94.25 87 LYS A O 1
ATOM 697 N N . TRP A 1 88 ? -12.152 -6.917 7.423 1.00 93.94 88 TRP A N 1
ATOM 698 C CA . TRP A 1 88 ? -11.180 -5.888 7.075 1.00 93.94 88 TRP A CA 1
ATOM 699 C C . TRP A 1 88 ? -10.636 -6.108 5.661 1.00 93.94 88 TRP A C 1
ATOM 701 O O . TRP A 1 88 ? -10.012 -7.128 5.385 1.00 93.94 88 TRP A O 1
ATOM 711 N N . TYR A 1 89 ? -10.802 -5.108 4.788 1.00 95.12 89 TYR A N 1
ATOM 712 C CA . TYR A 1 89 ? -10.179 -5.076 3.463 1.00 95.12 89 TYR A CA 1
ATOM 713 C C . TYR A 1 89 ? -9.093 -3.999 3.349 1.00 95.12 89 TYR A C 1
ATOM 715 O O . TYR A 1 89 ? -9.293 -2.868 3.802 1.00 95.12 89 TYR A O 1
ATOM 723 N N . ILE A 1 90 ? -7.969 -4.339 2.712 1.00 93.94 90 ILE A N 1
ATOM 724 C CA . ILE A 1 90 ? -6.889 -3.410 2.354 1.00 93.94 90 ILE A CA 1
ATOM 725 C C . ILE A 1 90 ? -6.554 -3.529 0.876 1.00 93.94 90 ILE A C 1
ATOM 727 O O . ILE A 1 90 ? -6.500 -4.618 0.317 1.00 93.94 90 ILE A O 1
ATOM 731 N N . CYS A 1 91 ? -6.252 -2.385 0.268 1.00 92.00 91 CYS A N 1
ATOM 732 C CA . CYS A 1 91 ? -5.702 -2.351 -1.074 1.00 92.00 91 CYS A CA 1
ATOM 733 C C . CYS A 1 91 ? -4.236 -2.779 -1.082 1.00 92.00 91 CYS A C 1
ATOM 735 O O . CYS A 1 91 ? -3.394 -2.105 -0.480 1.00 92.00 91 CYS A O 1
ATOM 737 N N . GLY A 1 92 ? -3.931 -3.882 -1.753 1.00 90.94 92 GLY A N 1
ATOM 738 C CA . GLY A 1 92 ? -2.560 -4.333 -1.929 1.00 90.94 92 GLY A CA 1
ATOM 739 C C . GLY A 1 92 ? -1.869 -3.704 -3.140 1.00 90.94 92 GLY A C 1
ATOM 740 O O . GLY A 1 92 ? -2.337 -2.700 -3.685 1.00 90.94 92 GLY A O 1
ATOM 741 N N . PRO A 1 93 ? -0.689 -4.225 -3.499 1.00 93.56 93 PRO A N 1
ATOM 742 C CA . PRO A 1 93 ? 0.206 -3.565 -4.436 1.00 93.56 93 PRO A CA 1
ATOM 743 C C . PRO A 1 93 ? -0.217 -3.789 -5.889 1.00 93.56 93 PRO A C 1
ATOM 745 O O . PRO A 1 93 ? -0.772 -4.829 -6.248 1.00 93.56 93 PRO A O 1
ATOM 748 N N . THR A 1 94 ? 0.128 -2.826 -6.743 1.00 93.12 94 THR A N 1
ATOM 749 C CA . THR A 1 94 ? 0.141 -3.005 -8.199 1.00 93.12 94 THR A CA 1
ATOM 750 C C . THR A 1 94 ? 1.522 -3.500 -8.613 1.00 93.12 94 THR A C 1
ATOM 752 O O . THR A 1 94 ? 2.503 -2.771 -8.461 1.00 93.12 94 THR A O 1
ATOM 755 N N . VAL A 1 95 ? 1.614 -4.724 -9.133 1.00 92.44 95 VAL A N 1
ATOM 756 C CA . VAL A 1 95 ? 2.889 -5.434 -9.371 1.00 92.44 95 VAL A CA 1
ATOM 757 C C . VAL A 1 95 ? 3.586 -5.030 -10.680 1.00 92.44 95 VAL A C 1
ATOM 759 O O . VAL A 1 95 ? 4.039 -5.872 -11.446 1.00 92.44 95 VAL A O 1
ATOM 762 N N . TYR A 1 96 ? 3.679 -3.725 -10.958 1.00 89.88 96 TYR A N 1
ATOM 763 C CA . TYR A 1 96 ? 4.396 -3.223 -12.141 1.00 89.88 96 TYR A CA 1
ATOM 764 C C . TYR A 1 96 ? 5.901 -3.040 -11.901 1.00 89.88 96 TYR A C 1
ATOM 766 O O . TYR A 1 96 ? 6.664 -2.995 -12.860 1.00 89.88 96 TYR A O 1
ATOM 774 N N . ASP A 1 97 ? 6.331 -2.894 -10.647 1.00 88.50 97 ASP A N 1
ATOM 775 C CA . ASP A 1 97 ? 7.733 -2.703 -10.270 1.00 88.50 97 ASP A CA 1
ATOM 776 C C . ASP A 1 97 ? 7.982 -3.223 -8.846 1.00 88.50 97 ASP A C 1
ATOM 778 O O . ASP A 1 97 ? 7.057 -3.612 -8.122 1.00 88.50 97 ASP A O 1
ATOM 782 N N . SER A 1 98 ? 9.244 -3.202 -8.436 1.00 90.88 98 SER A N 1
ATOM 783 C CA . SER A 1 98 ? 9.682 -3.553 -7.093 1.00 90.88 98 SER A CA 1
ATOM 784 C C . SER A 1 98 ? 9.013 -2.662 -6.046 1.00 90.88 98 SER A C 1
ATOM 786 O O . SER A 1 98 ? 8.915 -1.440 -6.187 1.00 90.88 98 SER A O 1
ATOM 788 N N . SER A 1 99 ? 8.559 -3.274 -4.953 1.00 91.69 99 SER A N 1
ATOM 789 C CA . SER A 1 99 ? 7.946 -2.528 -3.856 1.00 91.69 99 SER A CA 1
ATOM 790 C C . SER A 1 99 ? 8.968 -1.637 -3.153 1.00 91.69 99 SER A C 1
ATOM 792 O O . SER A 1 99 ? 10.051 -2.083 -2.790 1.00 91.69 99 SER A O 1
ATOM 794 N N . HIS A 1 100 ? 8.596 -0.380 -2.909 1.00 92.19 100 HIS A N 1
ATOM 795 C CA . HIS A 1 100 ? 9.424 0.576 -2.177 1.00 92.19 100 HIS A CA 1
ATOM 796 C C . HIS A 1 100 ? 8.973 0.717 -0.713 1.00 92.19 100 HIS A C 1
ATOM 798 O O . HIS A 1 100 ? 7.898 0.256 -0.316 1.00 92.19 100 HIS A O 1
ATOM 804 N N . MET A 1 101 ? 9.762 1.428 0.100 1.00 92.06 101 MET A N 1
ATOM 805 C CA . MET A 1 101 ? 9.507 1.613 1.542 1.00 92.06 101 MET A CA 1
ATOM 806 C C . MET A 1 101 ? 8.133 2.220 1.874 1.00 92.06 101 MET A C 1
ATOM 808 O O . MET A 1 101 ? 7.617 2.031 2.973 1.00 92.06 101 MET A O 1
ATOM 812 N N . GLY A 1 102 ? 7.519 2.935 0.928 1.00 90.88 102 GLY A N 1
ATOM 813 C CA . GLY A 1 102 ? 6.176 3.491 1.093 1.00 90.88 102 GLY A CA 1
ATOM 814 C C . GLY A 1 102 ? 5.111 2.401 1.218 1.00 90.88 102 GLY A C 1
ATOM 815 O O . GLY A 1 102 ? 4.261 2.487 2.105 1.00 90.88 102 GLY A O 1
ATOM 816 N N . HIS A 1 103 ? 5.206 1.344 0.406 1.00 91.06 103 HIS A N 1
ATOM 817 C CA . HIS A 1 103 ? 4.347 0.164 0.528 1.00 91.06 103 HIS A CA 1
ATOM 818 C C . HIS A 1 103 ? 4.598 -0.557 1.855 1.00 91.06 103 HIS A C 1
ATOM 820 O O . HIS A 1 103 ? 3.654 -0.839 2.592 1.00 91.06 103 HIS A O 1
ATOM 826 N N . ALA A 1 104 ? 5.873 -0.760 2.212 1.00 92.38 104 ALA A N 1
ATOM 827 C CA . ALA A 1 104 ? 6.249 -1.423 3.460 1.00 92.38 104 ALA A CA 1
ATOM 828 C C . ALA A 1 104 ? 5.668 -0.708 4.689 1.00 92.38 104 ALA A C 1
ATOM 830 O O . ALA A 1 104 ? 5.079 -1.348 5.558 1.00 92.38 104 ALA A O 1
ATOM 831 N N . ARG A 1 105 ? 5.752 0.629 4.737 1.00 94.50 105 ARG A N 1
ATOM 832 C CA . ARG A 1 105 ? 5.178 1.429 5.828 1.00 94.50 105 ARG A CA 1
ATOM 833 C C . ARG A 1 105 ? 3.671 1.222 5.954 1.00 94.50 105 ARG A C 1
ATOM 835 O O . ARG A 1 105 ? 3.173 1.086 7.072 1.00 94.50 105 ARG A O 1
ATOM 842 N N . ALA A 1 106 ? 2.950 1.227 4.833 1.00 90.25 106 ALA A N 1
ATOM 843 C CA . ALA A 1 106 ? 1.503 1.053 4.833 1.00 90.25 106 ALA A CA 1
ATOM 844 C C . ALA A 1 106 ? 1.118 -0.334 5.364 1.00 90.25 106 ALA A C 1
ATOM 846 O O . ALA A 1 106 ? 0.349 -0.424 6.318 1.00 90.25 106 ALA A O 1
ATOM 847 N N . TYR A 1 107 ? 1.708 -1.400 4.823 1.00 93.81 107 TYR A N 1
ATOM 848 C CA . TYR A 1 107 ? 1.383 -2.771 5.226 1.00 93.81 107 TYR A CA 1
ATOM 849 C C . TYR A 1 107 ? 1.807 -3.081 6.660 1.00 93.81 107 TYR A C 1
ATOM 851 O O . TYR A 1 107 ? 1.036 -3.688 7.399 1.00 93.81 107 TYR A O 1
ATOM 859 N N . LEU A 1 108 ? 2.966 -2.583 7.098 1.00 95.12 108 LEU A N 1
ATOM 860 C CA . LEU A 1 108 ? 3.415 -2.747 8.479 1.00 95.12 108 LEU A CA 1
ATOM 861 C C . LEU A 1 108 ? 2.473 -2.054 9.468 1.00 95.12 108 LEU A C 1
ATOM 863 O O . LEU A 1 108 ? 2.100 -2.637 10.481 1.00 95.12 108 LEU A O 1
ATOM 867 N N . SER A 1 109 ? 2.053 -0.822 9.166 1.00 93.81 109 SER A N 1
ATOM 868 C CA . SER A 1 109 ? 1.119 -0.084 10.027 1.00 93.81 109 SER A CA 1
ATOM 869 C C . SER A 1 109 ? -0.200 -0.841 10.186 1.00 93.81 109 SER A C 1
ATOM 871 O O . SER A 1 109 ? -0.763 -0.905 11.276 1.00 93.81 109 SER A O 1
ATOM 873 N N . MET A 1 110 ? -0.677 -1.444 9.102 1.00 93.00 110 MET A N 1
ATOM 874 C CA . MET A 1 110 ? -1.921 -2.205 9.091 1.00 93.00 110 MET A CA 1
ATOM 875 C C . MET A 1 110 ? -1.782 -3.554 9.805 1.00 93.00 110 MET A C 1
ATOM 877 O O . MET A 1 110 ? -2.699 -3.951 10.522 1.00 93.00 110 MET A O 1
ATOM 881 N N . ASP A 1 111 ? -0.631 -4.223 9.695 1.00 95.00 111 ASP A N 1
ATOM 882 C CA . ASP A 1 111 ? -0.353 -5.450 10.448 1.00 95.00 111 ASP A CA 1
ATOM 883 C C . ASP A 1 111 ? -0.276 -5.190 11.958 1.00 95.00 111 ASP A C 1
ATOM 885 O O . ASP A 1 111 ? -0.854 -5.940 12.744 1.00 95.00 111 ASP A O 1
ATOM 889 N N . ILE A 1 112 ? 0.361 -4.093 12.377 1.00 95.56 112 ILE A N 1
ATOM 890 C CA . ILE A 1 112 ? 0.391 -3.692 13.791 1.00 95.56 112 ILE A CA 1
ATOM 891 C C . ILE A 1 112 ? -1.035 -3.470 14.305 1.00 95.56 112 ILE A C 1
ATOM 893 O O . ILE A 1 112 ? -1.390 -3.988 15.362 1.00 95.56 112 ILE A O 1
ATOM 897 N N . LEU A 1 113 ? -1.875 -2.755 13.551 1.00 93.62 113 LEU A N 1
ATOM 898 C CA . LEU A 1 113 ? -3.274 -2.533 13.929 1.00 93.62 113 LEU A CA 1
ATOM 899 C C . LEU A 1 113 ? -4.051 -3.847 14.031 1.00 93.62 113 LEU A C 1
ATOM 901 O O . LEU A 1 113 ? -4.776 -4.048 15.006 1.00 93.62 113 LEU A O 1
ATOM 905 N N . ARG A 1 114 ? -3.863 -4.754 13.066 1.00 94.31 114 ARG A N 1
ATOM 906 C CA . ARG A 1 114 ? -4.445 -6.100 13.084 1.00 94.31 114 ARG A CA 1
ATOM 907 C C . ARG A 1 114 ? -4.099 -6.834 14.378 1.00 94.31 114 ARG A C 1
ATOM 909 O O . ARG A 1 114 ? -5.003 -7.282 15.081 1.00 94.31 114 ARG A O 1
ATOM 916 N N . ARG A 1 115 ? -2.812 -6.888 14.731 1.00 95.25 115 ARG A N 1
ATOM 917 C CA . ARG A 1 115 ? -2.333 -7.525 15.970 1.00 95.25 115 ARG A CA 1
ATOM 918 C C . ARG A 1 115 ? -2.917 -6.869 17.214 1.00 95.25 115 ARG A C 1
ATOM 920 O O . ARG A 1 115 ? -3.352 -7.573 18.115 1.00 95.25 115 ARG A O 1
ATOM 927 N N . VAL A 1 116 ? -2.976 -5.538 17.260 1.00 94.38 116 VAL A N 1
ATOM 928 C CA . VAL A 1 116 ? -3.556 -4.815 18.400 1.00 94.38 116 VAL A CA 1
ATOM 929 C C . VAL A 1 116 ? -5.040 -5.152 18.573 1.00 94.38 116 VAL A C 1
ATOM 931 O O . VAL A 1 116 ? -5.458 -5.430 19.691 1.00 94.38 116 VAL A O 1
ATOM 934 N N . MET A 1 117 ? -5.850 -5.199 17.512 1.00 92.19 117 MET A N 1
ATOM 935 C CA . MET A 1 117 ? -7.269 -5.556 17.680 1.00 92.19 117 MET A CA 1
ATOM 936 C C . MET A 1 117 ? -7.479 -7.002 18.104 1.00 92.19 117 MET A C 1
ATOM 938 O O . MET A 1 117 ? -8.350 -7.252 18.931 1.00 92.19 117 MET A O 1
ATOM 942 N N . MET A 1 118 ? -6.692 -7.932 17.563 1.00 93.50 118 MET A N 1
ATOM 943 C CA . MET A 1 118 ? -6.813 -9.347 17.910 1.00 93.50 118 MET A CA 1
ATOM 944 C C . MET A 1 118 ? -6.326 -9.608 19.339 1.00 93.50 118 MET A C 1
ATOM 946 O O . MET A 1 118 ? -7.034 -10.219 20.130 1.00 93.50 118 MET A O 1
ATOM 950 N N . SER A 1 119 ? -5.135 -9.121 19.699 1.00 93.25 119 SER A N 1
ATOM 951 C CA . SER A 1 119 ? -4.498 -9.445 20.981 1.00 93.25 119 SER A CA 1
ATOM 952 C C . SER A 1 119 ? -4.967 -8.574 22.144 1.00 93.25 119 SER A C 1
ATOM 954 O O . SER A 1 119 ? -5.075 -9.075 23.257 1.00 93.25 119 SER A O 1
ATOM 956 N N . TYR A 1 120 ? -5.209 -7.278 21.922 1.00 91.19 120 TYR A N 1
ATOM 957 C CA . TYR A 1 120 ? -5.562 -6.352 23.006 1.00 91.19 120 TYR A CA 1
ATOM 958 C C . TYR A 1 120 ? -7.073 -6.202 23.187 1.00 91.19 120 TYR A C 1
ATOM 960 O O . TYR A 1 120 ? -7.549 -6.149 24.317 1.00 91.19 120 TYR A O 1
ATOM 968 N N . PHE A 1 121 ? -7.828 -6.139 22.087 1.00 90.06 121 PHE A N 1
ATOM 969 C CA . PHE A 1 121 ? -9.284 -5.962 22.129 1.00 90.06 121 PHE A CA 1
ATOM 970 C C . PHE A 1 121 ? -10.071 -7.267 21.928 1.00 90.06 121 PHE A C 1
ATOM 972 O O . PHE A 1 121 ? -11.276 -7.276 22.154 1.00 90.06 121 PHE A O 1
ATOM 979 N N . GLY A 1 122 ? -9.409 -8.362 21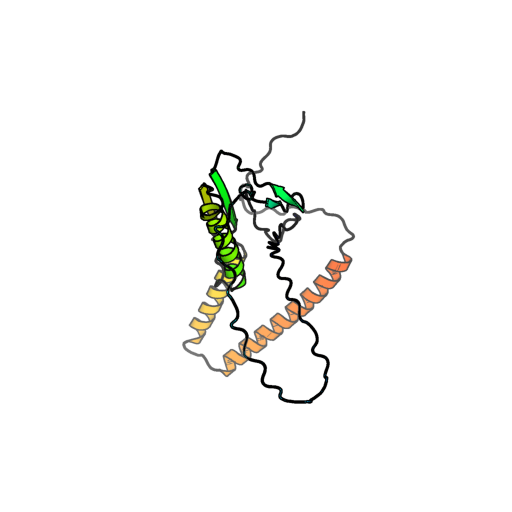.537 1.00 90.62 122 GLY A N 1
ATOM 980 C CA . GLY A 1 122 ? -10.028 -9.683 21.422 1.00 90.62 122 GLY A CA 1
ATOM 981 C C . GLY A 1 122 ? -10.937 -9.874 20.207 1.00 90.62 122 GLY A C 1
ATOM 982 O O . GLY A 1 122 ? -11.743 -10.800 20.216 1.00 90.62 122 GLY A O 1
ATOM 983 N N . TYR A 1 123 ? -10.844 -9.027 19.177 1.00 93.12 123 TYR A N 1
ATOM 984 C CA . TYR A 1 123 ? -11.671 -9.153 17.971 1.00 93.12 123 TYR A CA 1
ATOM 985 C C . TYR A 1 123 ? -11.221 -10.314 17.075 1.00 93.12 123 TYR A C 1
ATOM 987 O O . TYR A 1 123 ? -10.021 -10.523 16.875 1.00 93.12 123 TYR A O 1
ATOM 995 N N . ASP A 1 124 ? -12.180 -11.002 16.452 1.00 94.38 124 ASP A N 1
ATOM 996 C CA . ASP A 1 124 ? -11.909 -11.972 15.387 1.00 94.38 124 ASP A CA 1
ATOM 997 C C . ASP A 1 124 ? -11.806 -11.245 14.039 1.00 94.38 124 ASP A C 1
ATOM 999 O O . ASP A 1 124 ? -12.807 -10.817 13.461 1.00 94.38 124 ASP A O 1
ATOM 1003 N N . VAL A 1 125 ? -10.581 -11.030 13.555 1.00 94.69 125 VAL A N 1
ATOM 1004 C CA . VAL A 1 125 ? -10.325 -10.217 12.359 1.00 94.69 125 VAL A CA 1
ATOM 1005 C C . VAL A 1 125 ? -10.147 -11.100 11.125 1.00 94.69 125 VAL A C 1
ATOM 1007 O O . VAL A 1 125 ? -9.113 -11.741 10.944 1.00 94.69 125 VAL A O 1
ATOM 1010 N N . GLN A 1 126 ? -11.110 -11.025 10.206 1.00 94.19 126 GLN A N 1
ATOM 1011 C CA . GLN A 1 126 ? -11.004 -11.564 8.852 1.00 94.19 126 GLN A CA 1
ATOM 1012 C C . GLN A 1 126 ? -10.365 -10.519 7.938 1.00 94.19 126 GLN A C 1
ATOM 1014 O O . GLN A 1 126 ? -10.992 -9.523 7.566 1.00 94.19 126 GLN A O 1
ATOM 1019 N N . PHE A 1 127 ? -9.098 -10.740 7.603 1.00 94.31 127 PHE A N 1
ATOM 1020 C CA . PHE A 1 127 ? -8.277 -9.802 6.850 1.00 94.31 127 PHE A CA 1
ATOM 1021 C C . PHE A 1 127 ? -8.104 -10.243 5.394 1.00 94.31 127 PHE A C 1
ATOM 1023 O O . PHE A 1 127 ? -7.631 -11.347 5.135 1.00 94.31 127 PHE A O 1
ATOM 1030 N N . VAL A 1 128 ? -8.439 -9.361 4.451 1.00 95.31 128 VAL A N 1
ATOM 1031 C CA . VAL A 1 128 ? -8.286 -9.593 3.008 1.00 95.31 128 VAL A CA 1
ATOM 1032 C C . VAL A 1 128 ? -7.491 -8.454 2.381 1.00 95.31 128 VAL A C 1
ATOM 1034 O O . VAL A 1 128 ? -7.760 -7.276 2.629 1.00 95.31 128 VAL A O 1
ATOM 1037 N N . MET A 1 129 ? -6.533 -8.809 1.529 1.00 94.69 129 MET A N 1
ATOM 1038 C CA . MET A 1 129 ? -5.758 -7.870 0.728 1.00 94.69 129 MET A CA 1
ATOM 1039 C C . MET A 1 129 ? -5.725 -8.351 -0.720 1.00 94.69 129 MET A C 1
ATOM 1041 O O . MET A 1 129 ? -5.420 -9.514 -0.972 1.00 94.69 129 MET A O 1
ATOM 1045 N N . ASN A 1 130 ? -6.054 -7.471 -1.666 1.00 94.38 130 ASN A N 1
ATOM 1046 C CA . ASN A 1 130 ? -5.985 -7.799 -3.090 1.00 94.38 130 ASN A CA 1
ATOM 1047 C C . ASN A 1 130 ? -4.554 -7.655 -3.630 1.00 94.38 130 ASN A C 1
ATOM 1049 O O . ASN A 1 130 ? -3.725 -6.972 -3.039 1.00 94.38 130 ASN A O 1
ATOM 1053 N N . ILE A 1 131 ? -4.289 -8.229 -4.798 1.00 93.94 131 ILE A N 1
ATOM 1054 C CA . ILE A 1 131 ? -3.102 -7.932 -5.605 1.00 93.94 131 ILE A CA 1
ATOM 1055 C C . ILE A 1 131 ? -3.617 -7.454 -6.959 1.00 93.94 131 ILE A C 1
ATOM 1057 O O . ILE A 1 131 ? -4.516 -8.078 -7.518 1.00 93.94 131 ILE A O 1
ATOM 1061 N N . THR A 1 132 ? -3.109 -6.327 -7.455 1.00 94.81 132 THR A N 1
ATOM 1062 C CA . THR A 1 132 ? -3.484 -5.822 -8.781 1.00 94.81 132 THR A CA 1
ATOM 1063 C C . THR A 1 132 ? -2.471 -6.325 -9.800 1.00 94.81 132 THR A C 1
ATOM 1065 O O . THR A 1 132 ? -1.354 -5.807 -9.867 1.00 94.81 132 THR A O 1
ATOM 1068 N N . ASP A 1 133 ? -2.873 -7.326 -10.575 1.00 94.25 133 ASP A N 1
ATOM 1069 C CA . ASP A 1 133 ? -2.112 -7.970 -11.651 1.00 94.25 133 ASP A CA 1
ATOM 1070 C C . ASP A 1 133 ? -2.410 -7.386 -13.045 1.00 94.25 133 ASP A C 1
ATOM 1072 O O . ASP A 1 133 ? -1.628 -7.581 -13.975 1.00 94.25 133 ASP A O 1
ATOM 1076 N N . ILE A 1 134 ? -3.488 -6.607 -13.182 1.00 92.69 134 ILE A N 1
ATOM 1077 C CA . ILE A 1 134 ? -3.876 -5.924 -14.423 1.00 92.69 134 ILE A CA 1
ATOM 1078 C C . ILE A 1 134 ? -4.073 -4.424 -14.154 1.00 92.69 134 ILE A C 1
ATOM 1080 O O . ILE A 1 134 ? -4.957 -4.021 -13.400 1.00 92.69 134 ILE A O 1
ATOM 1084 N N . ASP A 1 135 ? -3.238 -3.588 -14.777 1.00 93.25 135 ASP A N 1
ATOM 1085 C CA . ASP A 1 135 ? -3.297 -2.118 -14.729 1.00 93.25 135 ASP A CA 1
ATOM 1086 C C . ASP A 1 135 ? -2.543 -1.535 -15.941 1.00 93.25 135 ASP A C 1
ATOM 1088 O O . ASP A 1 135 ? -1.564 -2.123 -16.417 1.00 93.25 135 ASP A O 1
ATOM 1092 N N . ASP A 1 136 ? -2.931 -0.349 -16.415 1.00 92.50 136 ASP A N 1
ATOM 1093 C CA . ASP A 1 136 ? -2.240 0.366 -17.498 1.00 92.50 136 ASP A CA 1
ATOM 1094 C C . ASP A 1 136 ? -0.739 0.536 -17.236 1.00 92.50 136 ASP A C 1
ATOM 1096 O O . ASP A 1 136 ? 0.076 0.544 -18.166 1.00 92.50 136 ASP A O 1
ATOM 1100 N N . LYS A 1 137 ? -0.343 0.685 -15.968 1.00 91.38 137 LYS A N 1
ATOM 1101 C CA . LYS A 1 137 ? 1.068 0.801 -15.577 1.00 91.38 137 LYS A CA 1
ATOM 1102 C C . LYS A 1 137 ? 1.836 -0.495 -15.802 1.00 91.38 137 LYS A C 1
ATOM 1104 O O . LYS A 1 137 ? 2.987 -0.427 -16.228 1.00 91.38 137 LYS A O 1
ATOM 1109 N N . ILE A 1 138 ? 1.205 -1.645 -15.563 1.00 93.62 138 ILE A N 1
ATOM 1110 C CA . ILE A 1 138 ? 1.800 -2.966 -15.807 1.00 93.62 138 ILE A CA 1
ATOM 1111 C C . ILE A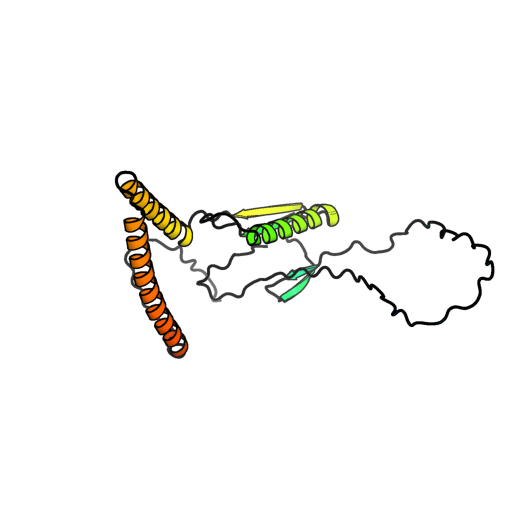 1 138 ? 2.021 -3.137 -17.310 1.00 93.62 138 ILE A C 1
ATOM 1113 O O . ILE A 1 138 ? 3.135 -3.435 -17.737 1.00 93.62 138 ILE A O 1
ATOM 1117 N N . ILE A 1 139 ? 1.005 -2.828 -18.121 1.00 94.88 139 ILE A N 1
ATOM 1118 C CA . ILE A 1 139 ? 1.077 -2.930 -19.588 1.00 94.88 139 ILE A CA 1
ATOM 1119 C C . ILE A 1 139 ? 2.185 -2.025 -20.146 1.00 94.88 139 ILE A C 1
ATOM 1121 O O . ILE A 1 139 ? 3.022 -2.460 -20.944 1.00 94.88 139 ILE A O 1
ATOM 1125 N N . LYS A 1 140 ? 2.240 -0.763 -19.702 1.00 94.56 140 LYS A N 1
ATOM 1126 C CA . LYS A 1 140 ? 3.278 0.190 -20.129 1.00 94.56 140 LYS A CA 1
ATOM 1127 C C . LYS A 1 140 ? 4.676 -0.286 -19.744 1.00 94.56 140 LYS A C 1
ATOM 1129 O O . LYS A 1 140 ? 5.581 -0.235 -20.579 1.00 94.56 140 LYS A O 1
ATOM 1134 N N . ARG A 1 141 ? 4.856 -0.767 -18.512 1.00 93.50 141 ARG A N 1
ATOM 1135 C CA . ARG A 1 141 ? 6.158 -1.221 -18.014 1.00 93.50 141 ARG A CA 1
ATOM 1136 C C . ARG A 1 141 ? 6.634 -2.489 -18.723 1.00 93.50 141 ARG A C 1
ATOM 1138 O O . ARG A 1 141 ? 7.797 -2.549 -19.117 1.00 93.50 141 ARG A O 1
ATOM 1145 N N . ALA A 1 142 ? 5.737 -3.443 -18.972 1.00 95.44 142 ALA A N 1
ATOM 1146 C CA . ALA A 1 142 ? 6.027 -4.652 -19.743 1.00 95.44 142 ALA A CA 1
ATOM 1147 C C . ALA A 1 142 ? 6.492 -4.317 -21.168 1.00 95.44 142 ALA A C 1
ATOM 1149 O O . ALA A 1 142 ? 7.519 -4.823 -21.624 1.00 95.44 142 ALA A O 1
ATOM 1150 N N . ARG A 1 143 ? 5.803 -3.390 -21.849 1.00 96.31 143 ARG A N 1
ATOM 1151 C CA . ARG A 1 143 ? 6.205 -2.928 -23.187 1.00 96.31 143 ARG A CA 1
ATOM 1152 C C . ARG A 1 143 ? 7.578 -2.256 -23.175 1.00 96.31 143 ARG A C 1
ATOM 1154 O O . ARG A 1 143 ? 8.388 -2.525 -24.058 1.00 96.31 143 ARG A O 1
ATOM 1161 N N . GLN A 1 144 ? 7.853 -1.406 -22.185 1.00 94.44 144 GLN A N 1
ATOM 1162 C CA . GLN A 1 144 ? 9.164 -0.767 -22.030 1.00 94.44 144 GLN A CA 1
ATOM 1163 C C . GLN A 1 144 ? 10.279 -1.801 -21.845 1.00 94.44 144 GLN A C 1
ATOM 1165 O O . GLN A 1 144 ? 11.297 -1.714 -22.525 1.00 94.44 144 GLN A O 1
ATOM 1170 N N . HIS A 1 145 ? 10.075 -2.799 -20.981 1.00 94.88 145 HIS A N 1
ATOM 1171 C CA . HIS A 1 145 ? 11.037 -3.886 -20.788 1.00 94.88 145 HIS A CA 1
ATOM 1172 C C . HIS A 1 145 ? 11.265 -4.698 -22.060 1.00 94.88 145 HIS A C 1
ATOM 1174 O O . HIS A 1 145 ? 12.409 -4.973 -22.403 1.00 94.88 145 HIS A O 1
ATOM 1180 N N . HIS A 1 146 ? 10.200 -5.046 -22.784 1.00 96.06 146 HIS A N 1
ATOM 1181 C CA . HIS A 1 146 ? 10.319 -5.792 -24.033 1.00 96.06 146 HIS A CA 1
ATOM 1182 C C . HIS A 1 146 ? 11.154 -5.035 -25.077 1.00 96.06 146 HIS A C 1
ATOM 1184 O O . HIS A 1 146 ? 12.077 -5.603 -25.658 1.00 96.06 146 HIS A O 1
ATOM 1190 N N . LEU A 1 147 ? 10.868 -3.745 -25.286 1.00 94.62 147 LEU A N 1
ATOM 1191 C CA . LEU A 1 147 ? 11.613 -2.911 -26.236 1.00 94.62 147 LEU A CA 1
ATOM 1192 C C . LEU A 1 147 ? 13.074 -2.726 -25.816 1.00 94.62 147 LEU A C 1
ATOM 1194 O O . LEU A 1 147 ? 13.963 -2.788 -26.661 1.00 94.62 147 LEU A O 1
ATOM 1198 N N . PHE A 1 148 ? 13.323 -2.537 -24.520 1.00 92.38 148 PHE A N 1
ATOM 1199 C CA . PHE A 1 148 ? 14.675 -2.412 -23.986 1.00 92.38 148 PHE A CA 1
ATOM 1200 C C . PHE A 1 148 ? 15.482 -3.702 -24.167 1.00 92.38 148 PHE A C 1
ATOM 1202 O O . PHE A 1 148 ? 16.603 -3.656 -24.663 1.00 92.38 148 PHE A O 1
ATOM 1209 N N . ASN A 1 149 ? 14.897 -4.859 -23.852 1.00 94.69 149 ASN A N 1
ATOM 1210 C CA . ASN A 1 149 ? 15.553 -6.153 -24.043 1.00 94.69 149 ASN A CA 1
ATOM 1211 C C . ASN A 1 149 ? 15.855 -6.413 -25.523 1.00 94.69 149 ASN A C 1
ATOM 1213 O O . ASN A 1 149 ? 16.965 -6.812 -25.852 1.00 94.69 149 ASN A O 1
ATOM 1217 N N . LYS A 1 150 ? 14.917 -6.091 -26.424 1.00 93.81 150 LYS A N 1
ATOM 1218 C CA . LYS A 1 150 ? 15.133 -6.195 -27.874 1.00 93.81 150 LYS A CA 1
ATOM 1219 C C . LYS A 1 150 ? 16.300 -5.324 -28.351 1.00 93.81 150 LYS A C 1
ATOM 1221 O O . LYS A 1 150 ? 17.082 -5.759 -29.191 1.00 93.81 150 LYS A O 1
ATOM 1226 N N . TYR A 1 151 ? 16.424 -4.108 -27.816 1.00 90.06 151 TYR A N 1
ATOM 1227 C CA . TYR A 1 151 ? 17.566 -3.236 -28.092 1.00 90.06 151 TYR A CA 1
ATOM 1228 C C . TYR A 1 151 ? 18.876 -3.859 -27.586 1.00 90.06 151 TYR A C 1
ATOM 1230 O O . TYR A 1 151 ? 19.831 -3.953 -28.355 1.00 90.06 151 TYR A O 1
ATOM 1238 N N . LEU A 1 152 ? 18.908 -4.365 -26.346 1.00 89.94 152 LEU A N 1
ATOM 1239 C CA . LEU A 1 152 ? 20.086 -5.051 -25.800 1.00 89.94 152 LEU A CA 1
ATOM 1240 C C . LEU A 1 152 ? 20.496 -6.262 -26.645 1.00 89.94 152 LEU A C 1
ATOM 1242 O O . LEU A 1 152 ? 21.676 -6.412 -26.948 1.00 89.94 152 LEU A O 1
ATOM 1246 N N . ASP A 1 153 ? 19.538 -7.091 -27.062 1.00 91.19 153 ASP A N 1
ATOM 1247 C CA . ASP A 1 153 ? 19.797 -8.264 -27.899 1.00 91.19 153 ASP A CA 1
ATOM 1248 C C . ASP A 1 153 ? 20.395 -7.872 -29.254 1.00 91.19 153 ASP A C 1
ATOM 1250 O O . ASP A 1 153 ? 21.385 -8.465 -29.674 1.00 91.19 153 ASP A O 1
ATOM 1254 N N . SER A 1 154 ? 19.875 -6.816 -29.890 1.00 87.12 154 SER A N 1
ATOM 1255 C CA . SER A 1 154 ? 20.417 -6.301 -31.157 1.00 87.12 154 SER A CA 1
ATOM 1256 C C . SER A 1 154 ? 21.836 -5.728 -31.045 1.00 87.12 154 SER A C 1
ATOM 1258 O O . SER A 1 154 ? 22.534 -5.605 -32.049 1.00 87.12 154 SER A O 1
ATOM 1260 N N . MET A 1 155 ? 22.271 -5.381 -29.832 1.00 82.94 155 MET A N 1
ATOM 1261 C CA . MET A 1 155 ? 23.584 -4.793 -29.576 1.00 82.94 155 MET A CA 1
ATOM 1262 C C . MET A 1 155 ? 24.629 -5.829 -29.136 1.00 82.94 155 MET A C 1
ATOM 1264 O O . MET A 1 155 ? 25.815 -5.513 -29.161 1.00 82.94 155 MET A O 1
ATOM 1268 N N . LYS A 1 156 ? 24.249 -7.071 -28.797 1.00 79.38 156 LYS A N 1
ATOM 1269 C CA . LYS A 1 156 ? 25.186 -8.113 -28.318 1.00 79.38 156 LYS A CA 1
ATOM 1270 C C . LYS A 1 156 ? 26.338 -8.420 -29.287 1.00 79.38 156 LYS A C 1
ATOM 1272 O O . LYS A 1 156 ? 27.415 -8.780 -28.828 1.00 79.38 156 LYS A O 1
ATOM 1277 N N . GLU A 1 157 ? 26.137 -8.247 -30.593 1.00 73.31 157 GLU A N 1
ATOM 1278 C CA . GLU A 1 157 ? 27.130 -8.576 -31.631 1.00 73.31 157 GLU A CA 1
ATOM 1279 C C . GLU A 1 157 ? 27.918 -7.352 -32.153 1.00 73.31 157 GLU A C 1
ATOM 1281 O O . GLU A 1 157 ? 28.903 -7.516 -32.866 1.00 73.31 157 GLU A O 1
ATOM 1286 N N . SER A 1 158 ? 27.521 -6.115 -31.810 1.00 67.25 158 SER A N 1
ATOM 1287 C CA . SER A 1 158 ? 28.089 -4.879 -32.398 1.00 67.25 158 SER A CA 1
ATOM 1288 C C . SER A 1 158 ? 28.082 -3.667 -31.441 1.00 67.25 158 SER A C 1
ATOM 1290 O O . SER A 1 158 ? 28.060 -2.511 -31.866 1.00 67.25 158 SER A O 1
ATOM 1292 N N . ALA A 1 159 ? 28.060 -3.897 -30.126 1.00 71.38 159 ALA A N 1
ATOM 1293 C CA . ALA A 1 159 ? 28.038 -2.825 -29.131 1.00 71.38 159 ALA A CA 1
ATOM 1294 C C . ALA A 1 159 ? 29.390 -2.101 -29.050 1.00 71.38 159 ALA A C 1
ATOM 1296 O O . ALA A 1 159 ? 30.315 -2.566 -28.388 1.00 71.38 159 ALA A O 1
ATOM 1297 N N . THR A 1 160 ? 29.488 -0.926 -29.671 1.00 85.25 160 THR A N 1
ATOM 1298 C CA . THR A 1 160 ? 30.546 0.052 -29.374 1.00 85.25 160 THR A CA 1
ATOM 1299 C C . THR A 1 160 ? 29.992 1.147 -28.465 1.00 85.25 160 THR A C 1
ATOM 1301 O O . THR A 1 160 ? 28.848 1.587 -28.628 1.00 85.25 160 THR A O 1
ATOM 1304 N N . THR A 1 161 ? 30.792 1.591 -27.497 1.00 85.31 161 THR A N 1
ATOM 1305 C CA . THR A 1 161 ? 30.395 2.594 -26.496 1.00 85.31 161 THR A CA 1
ATOM 1306 C C . THR A 1 161 ? 29.916 3.891 -27.150 1.00 85.31 161 THR A C 1
ATOM 1308 O O . THR A 1 161 ? 28.936 4.485 -26.703 1.00 85.31 161 THR A O 1
ATOM 1311 N N . GLU A 1 162 ? 30.539 4.298 -28.255 1.00 89.25 162 GLU A N 1
ATOM 1312 C CA . GLU A 1 162 ? 30.223 5.523 -28.994 1.00 89.25 162 GLU A CA 1
ATOM 1313 C C . GLU A 1 162 ? 28.813 5.475 -29.587 1.00 89.25 162 GLU A C 1
ATOM 1315 O O . GLU A 1 162 ? 28.089 6.469 -29.545 1.00 89.25 162 GLU A O 1
ATOM 1320 N N . LYS A 1 163 ? 28.392 4.306 -30.082 1.00 87.00 163 LYS A N 1
ATOM 1321 C CA . LYS A 1 163 ? 27.051 4.105 -30.640 1.00 87.00 163 LYS A CA 1
ATOM 1322 C C . LYS A 1 163 ? 25.981 4.214 -29.558 1.00 87.00 163 LYS A C 1
ATOM 1324 O O . LYS A 1 163 ? 24.984 4.898 -29.751 1.00 87.00 163 LYS A O 1
ATOM 1329 N N . ILE A 1 164 ? 26.226 3.614 -28.392 1.00 88.81 164 ILE A N 1
ATOM 1330 C CA . ILE A 1 164 ? 25.312 3.711 -27.246 1.00 88.81 164 ILE A CA 1
ATOM 1331 C C . ILE A 1 164 ? 25.197 5.169 -26.792 1.00 88.81 164 ILE A C 1
ATOM 1333 O O . ILE A 1 164 ? 24.092 5.651 -26.557 1.00 88.81 164 ILE A O 1
ATOM 1337 N N . VAL A 1 165 ? 26.317 5.892 -26.703 1.00 91.25 165 VAL A N 1
ATOM 1338 C CA . VAL A 1 165 ? 26.306 7.317 -26.345 1.00 91.25 165 VAL A CA 1
ATOM 1339 C C . VAL A 1 165 ? 25.518 8.132 -27.374 1.00 91.25 165 VAL A C 1
ATOM 1341 O O . VAL A 1 165 ? 24.691 8.953 -26.980 1.00 91.25 165 VAL A O 1
ATOM 1344 N N . ALA A 1 166 ? 25.707 7.879 -28.671 1.00 92.62 166 ALA A N 1
ATOM 1345 C CA . ALA A 1 166 ? 24.956 8.552 -29.729 1.00 92.62 166 ALA A CA 1
ATOM 1346 C C . ALA A 1 166 ? 23.440 8.288 -29.629 1.00 92.62 166 ALA A C 1
ATOM 1348 O O . ALA A 1 166 ? 22.651 9.235 -29.661 1.00 92.62 166 ALA A O 1
ATOM 1349 N N . ASP A 1 167 ? 23.036 7.032 -29.423 1.00 90.88 167 ASP A N 1
ATOM 1350 C CA . ASP A 1 167 ? 21.630 6.635 -29.278 1.00 90.88 167 ASP A CA 1
ATOM 1351 C C . ASP A 1 167 ? 20.984 7.277 -28.035 1.00 90.88 167 ASP A C 1
ATOM 1353 O O . ASP A 1 167 ? 19.854 7.775 -28.092 1.00 90.88 167 ASP A O 1
ATOM 1357 N N . VAL A 1 168 ? 21.713 7.342 -26.915 1.00 91.25 168 VAL A N 1
ATOM 1358 C CA . VAL A 1 168 ? 21.254 8.001 -25.680 1.00 91.25 168 VAL A CA 1
ATOM 1359 C C . VAL A 1 168 ? 21.087 9.507 -25.885 1.00 91.25 168 VAL A C 1
ATOM 1361 O O . VAL A 1 168 ? 20.077 10.066 -25.451 1.00 91.25 168 VAL A O 1
ATOM 1364 N N . LEU A 1 169 ? 22.030 10.170 -26.560 1.00 94.75 169 LEU A N 1
ATOM 1365 C CA . LEU A 1 169 ? 21.938 11.602 -26.861 1.00 94.75 169 LEU A CA 1
ATOM 1366 C C . LEU A 1 169 ? 20.743 11.910 -27.775 1.00 94.75 169 LEU A C 1
ATOM 1368 O O . LEU A 1 169 ? 19.999 12.858 -27.515 1.00 94.75 169 LEU A O 1
ATOM 1372 N N . ALA A 1 170 ? 20.502 11.080 -28.793 1.00 93.88 170 ALA A N 1
ATOM 1373 C CA . ALA A 1 170 ? 19.346 11.215 -29.680 1.00 93.88 170 ALA A CA 1
ATOM 1374 C C . ALA A 1 170 ? 18.011 11.016 -28.933 1.00 93.88 170 ALA A C 1
ATOM 1376 O O . ALA A 1 170 ? 17.055 11.786 -29.112 1.00 93.88 170 ALA A O 1
ATOM 1377 N N . ALA A 1 171 ? 17.945 10.017 -28.048 1.00 91.19 171 ALA A N 1
ATOM 1378 C CA . ALA A 1 171 ? 16.780 9.778 -27.200 1.00 91.19 171 ALA A CA 1
ATOM 1379 C C . ALA A 1 171 ? 16.541 10.931 -26.209 1.00 91.19 171 ALA A C 1
ATOM 1381 O O . ALA A 1 171 ? 15.392 11.337 -26.001 1.00 91.19 171 ALA A O 1
ATOM 1382 N N . LEU A 1 172 ? 17.607 11.497 -25.633 1.00 93.62 172 LEU A N 1
ATOM 1383 C CA . LEU A 1 172 ? 17.536 12.637 -24.717 1.00 93.62 172 LEU A CA 1
ATOM 1384 C C . LEU A 1 172 ? 16.974 13.880 -25.414 1.00 93.62 172 LEU A C 1
ATOM 1386 O O . LEU A 1 172 ? 16.118 14.555 -24.843 1.00 93.62 172 LEU A O 1
ATOM 1390 N N . GLU A 1 173 ? 17.397 14.166 -26.647 1.00 93.75 173 GLU A N 1
ATOM 1391 C CA . GLU A 1 173 ? 16.880 15.315 -27.398 1.00 93.75 173 GLU A CA 1
ATOM 1392 C C . GLU A 1 173 ? 15.390 15.143 -27.732 1.00 93.75 173 GLU A C 1
ATOM 1394 O O . GLU A 1 173 ? 14.586 16.056 -27.519 1.00 93.75 173 GLU A O 1
ATOM 1399 N N . SER A 1 174 ? 14.985 13.935 -28.131 1.00 90.19 174 SER A N 1
ATOM 1400 C CA . SER A 1 174 ? 13.571 13.592 -28.355 1.00 90.19 174 SER A CA 1
ATOM 1401 C C . SER A 1 174 ? 12.731 13.762 -27.080 1.00 90.19 174 SER A C 1
ATOM 1403 O O . SER A 1 174 ? 11.623 14.317 -27.099 1.00 90.19 174 SER A O 1
ATOM 1405 N N . PHE A 1 175 ? 13.271 13.336 -25.936 1.00 89.38 175 PHE A N 1
ATOM 1406 C CA . PHE A 1 175 ? 12.634 13.509 -24.633 1.00 89.38 175 PHE A CA 1
ATOM 1407 C C . PHE A 1 175 ? 12.536 14.987 -24.237 1.00 89.38 175 PHE A C 1
ATOM 1409 O O . PHE A 1 175 ? 11.474 15.436 -23.795 1.00 89.38 175 PHE A O 1
ATOM 1416 N N . ARG A 1 176 ? 13.597 15.772 -24.456 1.00 91.88 176 ARG A N 1
ATOM 1417 C CA . ARG A 1 176 ? 13.636 17.217 -24.191 1.00 91.88 176 ARG A CA 1
ATOM 1418 C C . ARG A 1 176 ? 12.539 17.954 -24.956 1.00 91.88 176 ARG A C 1
ATOM 1420 O O . ARG A 1 176 ? 11.836 18.780 -24.372 1.00 91.88 176 ARG A O 1
ATOM 1427 N N . MET A 1 177 ? 12.350 17.629 -26.234 1.00 90.06 177 MET A N 1
ATOM 1428 C CA . MET A 1 177 ? 11.296 18.223 -27.063 1.00 90.06 177 MET A CA 1
ATOM 1429 C C . MET A 1 177 ? 9.890 17.821 -26.596 1.00 90.06 177 MET A C 1
ATOM 1431 O O . MET A 1 177 ? 8.998 18.669 -26.506 1.00 90.06 177 MET A O 1
ATOM 1435 N N . THR A 1 178 ? 9.701 16.561 -26.195 1.00 86.38 178 THR A N 1
ATOM 1436 C CA . THR A 1 178 ? 8.434 16.084 -25.608 1.00 86.38 178 THR A CA 1
ATOM 1437 C C . THR A 1 178 ? 8.114 16.784 -24.280 1.00 86.38 178 THR A C 1
ATOM 1439 O O . THR A 1 178 ? 6.962 17.104 -23.995 1.00 86.38 178 THR A O 1
ATOM 1442 N N . MET A 1 179 ? 9.124 17.050 -23.451 1.00 84.88 179 MET A N 1
ATOM 1443 C CA . MET A 1 179 ? 8.944 17.764 -22.184 1.00 84.88 179 MET A CA 1
ATOM 1444 C C . MET A 1 179 ? 8.597 19.238 -22.402 1.00 84.88 179 MET A C 1
ATOM 1446 O O . MET A 1 179 ? 7.711 19.750 -21.724 1.00 84.88 179 MET A O 1
ATOM 1450 N N . LYS A 1 180 ? 9.235 19.915 -23.368 1.00 88.31 180 LYS A N 1
ATOM 1451 C CA . LYS A 1 180 ? 8.898 21.305 -23.722 1.00 88.31 180 LYS A CA 1
ATOM 1452 C C . LYS A 1 180 ? 7.454 21.441 -24.197 1.00 88.31 180 LYS A C 1
ATOM 1454 O O . LYS A 1 180 ? 6.743 22.320 -23.727 1.00 88.31 180 LYS A O 1
ATOM 1459 N N . THR A 1 181 ? 7.017 20.557 -25.091 1.00 83.00 181 THR A N 1
ATOM 1460 C CA . THR A 1 181 ? 5.648 20.572 -25.633 1.00 83.00 181 THR A CA 1
ATOM 1461 C C . THR A 1 181 ? 4.608 20.306 -24.546 1.00 83.00 181 THR A C 1
ATOM 1463 O O . THR A 1 181 ? 3.687 21.103 -24.387 1.00 83.00 181 THR A O 1
ATOM 1466 N N . LYS A 1 182 ? 4.804 19.281 -23.706 1.00 76.56 182 LYS A N 1
ATOM 1467 C CA . LYS A 1 182 ? 3.902 18.991 -22.575 1.00 76.56 182 LYS A CA 1
ATOM 1468 C C . LYS A 1 182 ? 3.906 20.067 -21.493 1.00 76.56 182 LYS A C 1
ATOM 1470 O O . LYS A 1 182 ? 2.872 20.310 -20.880 1.00 76.56 182 LYS A O 1
ATOM 1475 N N . ALA A 1 183 ? 5.043 20.717 -21.241 1.00 67.81 183 ALA A N 1
ATOM 1476 C CA . ALA A 1 183 ? 5.106 21.844 -20.314 1.00 67.81 183 ALA A CA 1
ATOM 1477 C C . ALA A 1 183 ? 4.227 23.002 -20.810 1.00 67.81 183 ALA A C 1
ATOM 1479 O O . ALA A 1 183 ? 3.425 23.527 -20.041 1.00 67.81 183 ALA A O 1
ATOM 1480 N N . ILE A 1 184 ? 4.295 23.327 -22.103 1.00 62.31 184 ILE A N 1
ATOM 1481 C CA . ILE A 1 184 ? 3.446 24.349 -22.737 1.00 62.31 184 ILE A CA 1
ATOM 1482 C C . ILE A 1 184 ? 1.963 23.933 -22.700 1.00 62.31 184 ILE A C 1
ATOM 1484 O O . ILE A 1 184 ? 1.094 24.742 -22.381 1.00 62.31 184 ILE A O 1
ATOM 1488 N N . GLU A 1 185 ? 1.666 22.656 -22.933 1.00 58.09 185 GLU A N 1
ATOM 1489 C CA . GLU A 1 185 ? 0.307 22.105 -22.879 1.00 58.09 185 GLU A CA 1
ATOM 1490 C C . GLU A 1 185 ? -0.284 22.135 -21.455 1.00 58.09 185 GLU A C 1
ATOM 1492 O O . GLU A 1 185 ? -1.446 22.489 -21.267 1.00 58.09 185 GLU A O 1
ATOM 1497 N N . SER A 1 186 ? 0.528 21.872 -20.425 1.00 56.44 186 SER A N 1
ATOM 1498 C CA . SER A 1 186 ? 0.110 21.972 -19.019 1.00 56.44 186 SER A CA 1
ATOM 1499 C C . SER A 1 186 ? -0.156 23.411 -18.561 1.00 56.44 186 SER A C 1
ATOM 1501 O O . SER A 1 186 ? -1.031 23.628 -17.725 1.00 56.44 186 SER A O 1
ATOM 1503 N N . VAL A 1 187 ? 0.529 24.399 -19.149 1.00 55.38 187 VAL A N 1
ATOM 1504 C CA . VAL A 1 187 ? 0.250 25.829 -18.931 1.00 55.38 187 VAL A CA 1
ATOM 1505 C C . VAL A 1 187 ? -1.068 26.232 -19.607 1.00 55.38 187 VAL A C 1
ATOM 1507 O O . VAL A 1 187 ? -1.853 26.965 -19.009 1.00 55.38 187 VAL A O 1
ATOM 1510 N N . ASN A 1 188 ? -1.372 25.681 -20.787 1.00 47.72 188 ASN A N 1
ATOM 1511 C CA . ASN A 1 188 ? -2.652 25.894 -21.474 1.00 47.72 188 ASN A CA 1
ATOM 1512 C C . ASN A 1 188 ? -3.838 25.163 -20.809 1.00 47.72 188 ASN A C 1
ATOM 1514 O O . ASN A 1 188 ? -4.972 25.628 -20.871 1.00 47.72 188 ASN A O 1
ATOM 1518 N N . ILE A 1 189 ? -3.608 24.043 -20.117 1.00 47.28 189 ILE A N 1
ATOM 1519 C CA . ILE A 1 189 ? -4.650 23.358 -19.328 1.00 47.28 189 ILE A CA 1
ATOM 1520 C C . ILE A 1 189 ? -5.067 24.188 -18.102 1.00 47.28 189 ILE A C 1
ATOM 1522 O O . ILE A 1 189 ? -6.237 24.173 -17.719 1.00 47.28 189 ILE A O 1
ATOM 1526 N N . ILE A 1 190 ? -4.153 24.971 -17.516 1.00 46.38 190 ILE A N 1
ATOM 1527 C CA . ILE A 1 190 ? -4.484 25.885 -16.409 1.00 46.38 190 ILE A CA 1
ATOM 1528 C C . ILE A 1 190 ? -5.423 27.012 -16.887 1.00 46.38 190 ILE A C 1
ATOM 1530 O O . ILE A 1 190 ? -6.269 27.461 -16.113 1.00 46.38 190 ILE A O 1
ATOM 1534 N N . THR A 1 191 ? -5.363 27.413 -18.162 1.00 40.16 191 THR A N 1
ATOM 1535 C CA . THR A 1 191 ? -6.281 28.397 -18.769 1.00 40.16 191 THR A CA 1
ATOM 1536 C C . THR A 1 191 ? -7.581 27.797 -19.326 1.00 40.16 191 THR A C 1
ATOM 1538 O O . THR A 1 191 ? -8.537 28.541 -19.538 1.00 40.16 191 THR A O 1
ATOM 1541 N N . TRP A 1 192 ? -7.686 26.470 -19.476 1.00 35.38 192 TRP A N 1
ATOM 1542 C CA . TRP A 1 192 ? -8.891 25.779 -19.972 1.00 35.38 192 TRP A CA 1
ATOM 1543 C C . TRP A 1 192 ? -9.917 25.375 -18.899 1.00 35.38 192 TRP A C 1
ATOM 1545 O O . TRP A 1 192 ? -11.007 24.914 -19.238 1.00 35.38 192 TRP A O 1
ATOM 1555 N N . ASN A 1 193 ? -9.664 25.640 -17.611 1.00 39.09 193 ASN A N 1
ATOM 1556 C CA . ASN A 1 193 ? -10.621 25.393 -16.515 1.00 39.09 193 ASN A CA 1
ATOM 1557 C C . ASN A 1 193 ? -11.845 26.343 -16.494 1.00 39.09 193 ASN A C 1
ATOM 1559 O O . ASN A 1 193 ? -12.441 26.574 -15.441 1.00 39.09 193 ASN A O 1
ATOM 1563 N N . LYS A 1 194 ? -12.251 26.890 -17.647 1.00 39.25 194 LYS A N 1
ATOM 1564 C CA . LYS A 1 194 ? -13.489 27.670 -17.796 1.00 39.25 194 LYS A CA 1
ATOM 1565 C C . LYS A 1 194 ? -14.449 27.155 -18.872 1.00 39.25 194 LYS A C 1
ATOM 1567 O O . LYS A 1 194 ? -15.516 27.744 -19.010 1.00 39.25 194 LYS A O 1
ATOM 1572 N N . CYS A 1 195 ? -14.141 26.064 -19.582 1.00 31.09 195 CYS A N 1
ATOM 1573 C CA . CYS A 1 195 ? -15.095 25.464 -20.517 1.00 31.09 195 CYS A CA 1
ATOM 1574 C C . CYS A 1 195 ? -15.567 24.087 -20.035 1.00 31.09 195 CYS A C 1
ATOM 1576 O O . CYS A 1 195 ? -14.778 23.190 -19.752 1.00 31.09 195 CYS A O 1
ATOM 1578 N N . MET A 1 196 ? -16.884 23.993 -19.888 1.00 30.34 196 MET A N 1
ATOM 1579 C CA . MET A 1 196 ? -17.678 22.874 -19.402 1.00 30.34 196 MET A CA 1
ATOM 1580 C C . MET A 1 196 ? -17.336 21.519 -20.027 1.00 30.34 196 MET A C 1
ATOM 1582 O O . MET A 1 196 ? -17.101 21.382 -21.223 1.00 30.34 196 MET A O 1
ATOM 1586 N N . VAL A 1 197 ? -17.453 20.513 -19.165 1.00 40.72 197 VAL A N 1
ATOM 1587 C CA . VAL A 1 197 ? -17.607 19.088 -19.451 1.00 40.72 197 VAL A CA 1
ATOM 1588 C C . VAL A 1 197 ? -18.566 18.847 -20.622 1.00 40.72 197 VAL A C 1
ATOM 1590 O O . VAL A 1 197 ? -19.768 19.034 -20.476 1.00 40.72 197 VAL A O 1
ATOM 1593 N N . THR A 1 198 ? -18.046 18.333 -21.732 1.00 27.36 198 THR A N 1
ATOM 1594 C CA . THR A 1 198 ? -18.753 17.384 -22.604 1.00 27.36 198 THR A CA 1
ATOM 1595 C C . THR A 1 198 ? -17.723 16.361 -23.082 1.00 27.36 198 THR A C 1
ATOM 1597 O O . THR A 1 198 ? -16.707 16.704 -23.675 1.00 27.36 198 THR A O 1
ATOM 1600 N N . PHE A 1 199 ? -17.920 15.102 -22.691 1.00 29.19 199 PHE A N 1
ATOM 1601 C CA . PHE A 1 199 ? -17.050 13.983 -23.045 1.00 29.19 199 PHE A CA 1
ATOM 1602 C C . PHE A 1 199 ? -17.748 13.226 -24.173 1.00 29.19 199 PHE A C 1
ATOM 1604 O O . PHE A 1 199 ? -18.715 12.505 -23.929 1.00 29.19 199 PHE A O 1
ATOM 1611 N N . GLU A 1 200 ? -17.310 13.456 -25.407 1.00 30.38 200 GLU A N 1
ATOM 1612 C CA . GLU A 1 200 ? -17.799 12.743 -26.583 1.00 30.38 200 GLU A CA 1
ATOM 1613 C C . GLU A 1 200 ? -17.137 11.359 -26.644 1.00 30.38 200 GLU A C 1
ATOM 1615 O O . GLU A 1 200 ? -15.913 11.219 -26.585 1.00 30.38 200 GLU A O 1
ATOM 1620 N N . GLN A 1 201 ? -17.967 10.318 -26.690 1.00 35.19 201 GLN A N 1
ATOM 1621 C CA . GLN A 1 201 ? -17.544 8.929 -26.809 1.00 35.19 201 GLN A CA 1
ATOM 1622 C C . GLN A 1 201 ? -17.049 8.651 -28.232 1.00 35.19 201 GLN A C 1
ATOM 1624 O O . GLN A 1 201 ? -17.831 8.702 -29.175 1.00 35.19 201 GLN A O 1
ATOM 1629 N N . PHE A 1 202 ? -15.791 8.234 -28.375 1.00 31.33 202 PHE A N 1
ATOM 1630 C CA . PHE A 1 202 ? -15.380 7.398 -29.503 1.00 31.33 202 PHE A CA 1
ATOM 1631 C C . PHE A 1 202 ? -15.224 5.962 -29.008 1.00 31.33 202 PHE A C 1
ATOM 1633 O O . PHE A 1 202 ? -14.265 5.617 -28.318 1.00 31.33 202 PHE A O 1
ATOM 1640 N N . GLY A 1 203 ? -16.222 5.137 -29.321 1.00 28.78 203 GLY A N 1
ATOM 1641 C CA . GLY A 1 203 ? -16.165 3.692 -29.151 1.00 28.78 203 GLY A CA 1
ATOM 1642 C C . GLY A 1 203 ? -15.597 3.028 -30.402 1.00 28.78 203 GLY A C 1
ATOM 1643 O O . GLY A 1 203 ? -16.046 3.312 -31.507 1.00 28.78 203 GLY A O 1
ATOM 1644 N N . SER A 1 204 ? -14.647 2.109 -30.222 1.00 35.19 204 SER A N 1
ATOM 1645 C CA . SER A 1 204 ? -14.341 1.074 -31.217 1.00 35.19 204 SER A CA 1
ATOM 1646 C C . SER A 1 204 ? -13.557 -0.098 -30.616 1.00 35.19 204 SER A C 1
ATOM 1648 O O . SER A 1 204 ? -12.547 -0.505 -31.174 1.00 35.19 204 SER A O 1
ATOM 1650 N N . THR A 1 205 ? -13.986 -0.659 -29.487 1.00 34.53 205 THR A N 1
ATOM 1651 C CA . THR A 1 205 ? -13.610 -2.031 -29.098 1.00 34.53 205 THR A CA 1
ATOM 1652 C C . THR A 1 205 ? -14.647 -2.574 -28.122 1.00 34.53 205 THR A C 1
ATOM 1654 O O . THR A 1 205 ? -14.911 -1.984 -27.078 1.00 34.53 205 THR A O 1
ATOM 1657 N N . GLY A 1 206 ? -15.284 -3.683 -28.500 1.00 35.56 206 GLY A N 1
ATOM 1658 C CA . GLY A 1 206 ? -16.374 -4.308 -27.758 1.00 35.56 206 GLY A CA 1
ATOM 1659 C C . GLY A 1 206 ? -15.925 -4.889 -26.421 1.00 35.56 206 GLY A C 1
ATOM 1660 O O . GLY A 1 206 ? -15.626 -6.075 -26.322 1.00 35.56 206 GLY A O 1
ATOM 1661 N N . ILE A 1 207 ? -15.928 -4.053 -25.386 1.00 34.88 207 ILE A N 1
ATOM 1662 C CA . ILE A 1 207 ? -15.850 -4.475 -23.990 1.00 34.88 207 ILE A CA 1
ATOM 1663 C C . ILE A 1 207 ? -17.153 -4.043 -23.322 1.00 34.88 207 ILE A C 1
ATOM 1665 O O . ILE A 1 207 ? -17.442 -2.857 -23.168 1.00 34.88 207 ILE A O 1
ATOM 1669 N N . LEU A 1 208 ? -17.960 -5.041 -22.969 1.00 30.48 208 LEU A N 1
ATOM 1670 C CA . LEU A 1 208 ? -19.202 -4.895 -22.226 1.00 30.48 208 LEU A CA 1
ATOM 1671 C C . LEU A 1 208 ? -18.866 -4.459 -20.791 1.00 30.48 208 LEU A C 1
ATOM 1673 O O . LEU A 1 208 ? -18.368 -5.256 -19.999 1.00 30.48 208 LEU A O 1
ATOM 1677 N N . TYR A 1 209 ? -19.121 -3.198 -20.445 1.00 35.19 209 TYR A N 1
ATOM 1678 C CA . TYR A 1 209 ? -19.137 -2.775 -19.047 1.00 35.19 209 TYR A CA 1
ATOM 1679 C C . TYR A 1 209 ? -20.512 -3.094 -18.457 1.00 35.19 209 TYR A C 1
ATOM 1681 O O . TYR A 1 209 ? -21.534 -2.671 -18.996 1.00 35.19 209 TYR A O 1
ATOM 1689 N N . LEU A 1 210 ? -20.536 -3.823 -17.337 1.00 30.98 210 LEU A N 1
ATOM 1690 C CA . LEU A 1 210 ? -21.717 -3.952 -16.485 1.00 30.98 210 LEU A CA 1
ATOM 1691 C C . LEU A 1 210 ? -22.072 -2.564 -15.934 1.00 30.98 210 LEU A C 1
ATOM 1693 O O . LEU A 1 210 ? -21.495 -2.103 -14.948 1.00 30.98 210 LEU A O 1
ATOM 1697 N N . ALA A 1 211 ? -23.006 -1.883 -16.593 1.00 33.41 211 ALA A N 1
ATOM 1698 C CA . ALA A 1 211 ? -23.711 -0.759 -16.010 1.00 33.41 211 ALA A CA 1
ATOM 1699 C C . ALA A 1 211 ? -24.668 -1.322 -14.954 1.00 33.41 211 ALA A C 1
ATOM 1701 O O . ALA A 1 211 ? -25.641 -1.992 -15.285 1.00 33.41 211 ALA A O 1
ATOM 1702 N N . HIS A 1 212 ? -24.376 -1.078 -13.678 1.00 28.73 212 HIS A N 1
ATOM 1703 C CA . HIS A 1 212 ? -25.361 -1.262 -12.620 1.00 28.73 212 HIS A CA 1
ATOM 1704 C C . HIS A 1 212 ? -26.405 -0.147 -12.783 1.00 28.73 212 HIS A C 1
ATOM 1706 O O . HIS A 1 212 ? -26.245 0.955 -12.259 1.00 28.73 212 HIS A O 1
ATOM 1712 N N . SER A 1 213 ? -27.427 -0.406 -13.597 1.00 37.97 213 SER A N 1
ATOM 1713 C CA . SER A 1 213 ? -28.742 0.208 -13.435 1.00 37.97 213 SER A CA 1
ATOM 1714 C C . SER A 1 213 ? -29.394 -0.362 -12.177 1.00 37.97 213 SER A C 1
ATOM 1716 O O . SER A 1 213 ? -28.986 -1.420 -11.701 1.00 37.97 213 SER A O 1
ATOM 1718 N N . ASP A 1 214 ? -30.393 0.356 -11.675 1.00 32.47 214 ASP A N 1
ATOM 1719 C CA . ASP A 1 214 ? -31.221 0.081 -10.494 1.00 32.47 214 ASP A CA 1
ATOM 1720 C C . ASP A 1 214 ? -30.686 0.726 -9.205 1.00 32.47 214 ASP A C 1
ATOM 1722 O O . ASP A 1 214 ? -29.555 0.496 -8.795 1.00 32.47 214 ASP A O 1
ATOM 1726 N N . LEU A 1 215 ? -31.431 1.537 -8.454 1.00 37.31 215 LEU A N 1
ATOM 1727 C CA . LEU A 1 215 ? -32.809 2.032 -8.541 1.00 37.31 215 LEU A CA 1
ATOM 1728 C C . LEU A 1 215 ? -32.900 3.088 -7.414 1.00 37.31 215 LEU A C 1
ATOM 1730 O O . LEU A 1 215 ? -32.695 2.752 -6.249 1.00 37.31 215 LEU A O 1
ATOM 1734 N N . GLN A 1 216 ? -33.165 4.358 -7.722 1.00 35.81 216 GLN A N 1
ATOM 1735 C CA . GLN A 1 216 ? -33.643 5.338 -6.734 1.00 35.81 216 GLN A CA 1
ATOM 1736 C C . GLN A 1 216 ? -34.701 6.214 -7.398 1.00 35.81 216 GLN A C 1
ATOM 1738 O O . GLN A 1 216 ? -34.374 7.037 -8.250 1.00 35.81 216 GLN A O 1
ATOM 1743 N N . GLY A 1 217 ? -35.963 6.017 -7.013 1.00 39.41 217 GLY A N 1
ATOM 1744 C CA . GLY A 1 217 ? -37.068 6.844 -7.487 1.00 39.41 217 GLY A CA 1
ATOM 1745 C C . GLY A 1 217 ? -38.463 6.304 -7.174 1.00 39.41 217 GLY A C 1
ATOM 1746 O O . GLY A 1 217 ? -39.197 6.051 -8.122 1.00 39.41 217 GLY A O 1
ATOM 1747 N N . LEU A 1 218 ? -38.779 6.111 -5.882 1.00 35.12 218 LEU A N 1
ATOM 1748 C CA . LEU A 1 218 ? -40.062 6.332 -5.170 1.00 35.12 218 LEU A CA 1
ATOM 1749 C C . LEU A 1 218 ? -40.098 5.526 -3.865 1.00 35.12 218 LEU A C 1
ATOM 1751 O O . LEU A 1 218 ? -39.831 4.306 -3.915 1.00 35.12 218 LEU A O 1
#